Protein AF-A0A8T7EHK8-F1 (afdb_monomer)

Sequence (355 aa):
MSIVIERPYPVTATVIMRSSLFALANMGAKLQAYNEESGVIVATVTRRMGLQKEEMAVRVRPFADTCQLEVEAPDPGRAHEFLNLVSNYVRDGSKVHANATMQWIDMQRQAEGQARRSQLISKAKNLLPGGGNTGAAIIPAGEPESSALVTAEEANALARMPIPDNPGVLVKNPQDRMVEIKIDPEVFTDRTAYLQVCEGCQATILKGSMYCGNCGRPLTLEAVQPELRTGASQAAGSSLRYGLVAVALSLVPFLVLVLPVLLDESSLSFLDKLGEWVTPLKIGISAIVGIAPAIFLGIQAISRARQAAWYMNLRAAVDAGGRTRAGLGSALGWLAIYANIAWILLIVLTAVTGG

Secondary structure (DSSP, 8-state):
--EEEEEEESS-HHHHHHHHHHHHHHTTPEEEEEETTTTEEEEEEE-TTS--EEEEEEEEEEETTEEEEEEEESSHHHHHHHHHHHHHHHH-THHHHHHHHHHHHHHHHHHHHHHHHHHHHHHHHHH----SS------------------HHHHHHHHTPPPPSS--EEEE-TTS-EEEE---GGGG---TTTEEE-TTT--EEETT-SB-TTT--B-SGGGT-THHHHHHHHHHHHHHHHHHHHHHHTTHHIIIIIHHHHT---SS-HHHHHHHH--HHHHHHIIIIIIHHHHHHHHHHHHHHHHHHHHHHSTTS--HHHHHHHHHHHHHHHHHHHHHHHHHHHHHHHHHH--

pLDDT: mean 77.29, std 14.4, range [26.14, 94.69]

Structure (mmCIF, N/CA/C/O backbone):
data_AF-A0A8T7EHK8-F1
#
_entry.id   AF-A0A8T7EHK8-F1
#
loop_
_atom_site.group_PDB
_atom_site.id
_atom_site.type_symbol
_atom_site.label_atom_id
_atom_site.label_alt_id
_atom_site.label_comp_id
_atom_site.label_asym_id
_atom_site.label_entity_id
_atom_site.label_seq_id
_atom_site.pdbx_PDB_ins_code
_atom_site.Cartn_x
_atom_site.Cartn_y
_atom_site.Cartn_z
_atom_site.occupancy
_atom_site.B_iso_or_equiv
_atom_site.auth_seq_id
_atom_site.auth_comp_id
_atom_site.auth_asym_id
_atom_site.auth_atom_id
_atom_site.pdbx_PDB_model_num
ATOM 1 N N . MET A 1 1 ? -31.126 11.724 18.529 1.00 59.66 1 MET A N 1
ATOM 2 C CA . MET A 1 1 ? -31.468 11.149 17.214 1.00 59.66 1 MET A CA 1
ATOM 3 C C . MET A 1 1 ? -30.333 10.195 16.894 1.00 59.66 1 MET A C 1
ATOM 5 O O . MET A 1 1 ? -29.214 10.680 16.795 1.00 59.66 1 MET A O 1
ATOM 9 N N . SER A 1 2 ? -30.565 8.879 16.916 1.00 75.81 2 SER A N 1
ATOM 10 C CA . SER A 1 2 ? -29.520 7.906 16.574 1.00 75.81 2 SER A CA 1
ATOM 11 C C . SER A 1 2 ? -29.255 7.953 15.071 1.00 75.81 2 SER A C 1
ATOM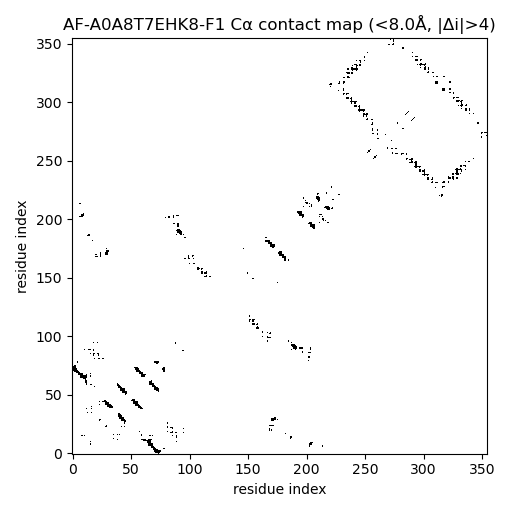 13 O O . SER A 1 2 ? -30.131 8.309 14.280 1.00 75.81 2 SER A O 1
ATOM 15 N N . ILE A 1 3 ? -28.022 7.653 14.686 1.00 84.94 3 ILE A N 1
ATOM 16 C CA . ILE A 1 3 ? -27.619 7.506 13.292 1.00 84.94 3 ILE A CA 1
ATOM 17 C C . ILE A 1 3 ? -27.378 6.032 13.001 1.00 84.94 3 ILE A C 1
ATOM 19 O O . ILE A 1 3 ? -26.869 5.310 13.855 1.00 84.94 3 ILE A O 1
ATOM 23 N N . VAL A 1 4 ? -27.704 5.602 11.786 1.00 88.44 4 VAL A N 1
ATOM 24 C CA . VAL A 1 4 ? -27.420 4.248 11.308 1.00 88.44 4 VAL A CA 1
ATOM 25 C C . VAL A 1 4 ? -26.416 4.354 10.168 1.00 88.44 4 VAL A C 1
ATOM 27 O O . VAL A 1 4 ? -26.640 5.087 9.205 1.00 88.44 4 VAL A O 1
ATOM 30 N N . ILE A 1 5 ? -25.286 3.661 10.296 1.00 85.94 5 ILE A N 1
ATOM 31 C CA . ILE A 1 5 ? -24.243 3.591 9.270 1.00 85.94 5 ILE A CA 1
ATOM 32 C C . ILE A 1 5 ? -24.038 2.134 8.881 1.00 85.94 5 ILE A C 1
ATOM 34 O O . ILE A 1 5 ? -23.729 1.300 9.726 1.00 85.94 5 ILE A O 1
ATOM 38 N N . GLU A 1 6 ? -24.133 1.852 7.588 1.00 87.44 6 GLU A N 1
ATOM 39 C CA . GLU A 1 6 ? -23.864 0.533 7.026 1.00 87.44 6 GLU A CA 1
ATOM 40 C C . GLU A 1 6 ? -22.509 0.522 6.307 1.00 87.44 6 GLU A C 1
ATOM 42 O O . GLU A 1 6 ? -22.171 1.461 5.579 1.00 87.44 6 GLU A O 1
ATOM 47 N N . ARG A 1 7 ? -21.709 -0.529 6.521 1.00 82.38 7 ARG A N 1
ATOM 48 C CA . ARG A 1 7 ? -20.358 -0.671 5.962 1.00 82.38 7 ARG A CA 1
ATOM 49 C C . ARG A 1 7 ? -20.056 -2.101 5.519 1.00 82.38 7 ARG A C 1
ATOM 51 O O . ARG A 1 7 ? -20.082 -3.003 6.355 1.00 82.38 7 ARG A O 1
ATOM 58 N N . PRO A 1 8 ? -19.692 -2.327 4.247 1.00 84.31 8 PRO A N 1
ATOM 59 C CA . PRO A 1 8 ? -19.204 -3.625 3.805 1.00 84.31 8 PRO A CA 1
ATOM 60 C C . PRO A 1 8 ? -17.743 -3.841 4.222 1.00 84.31 8 PRO A C 1
ATOM 62 O O . PRO A 1 8 ? -16.928 -2.916 4.194 1.00 84.31 8 PRO A O 1
ATOM 65 N N . TYR A 1 9 ? -17.405 -5.086 4.544 1.00 85.00 9 TYR A N 1
ATOM 66 C CA . TYR A 1 9 ? -16.057 -5.535 4.863 1.00 85.00 9 TYR A CA 1
ATOM 67 C C . TYR A 1 9 ? -15.707 -6.806 4.073 1.00 85.00 9 TYR A C 1
ATOM 69 O O . TYR A 1 9 ? -16.508 -7.742 4.029 1.00 85.00 9 TYR A O 1
ATOM 77 N N . PRO A 1 10 ? -14.503 -6.881 3.475 1.00 84.50 10 PRO A N 1
ATOM 78 C CA . PRO A 1 10 ? -14.050 -8.043 2.711 1.00 84.50 10 PRO A CA 1
ATOM 79 C C . PRO A 1 10 ? -13.445 -9.125 3.626 1.00 84.50 10 PRO A C 1
ATOM 81 O O . PRO A 1 10 ? -12.327 -9.582 3.400 1.00 84.50 10 PRO A O 1
ATOM 84 N N . VAL A 1 11 ? -14.134 -9.460 4.718 1.00 86.19 11 VAL A N 1
ATOM 85 C CA . VAL A 1 11 ? -13.742 -10.502 5.678 1.00 86.19 11 VAL A CA 1
ATOM 86 C C . VAL A 1 11 ? -14.987 -11.203 6.224 1.00 86.19 11 VAL A C 1
ATOM 88 O O . VAL A 1 11 ? -16.093 -10.682 6.122 1.00 86.19 11 VAL A O 1
ATOM 91 N N . THR A 1 12 ? -14.802 -12.366 6.846 1.00 87.88 12 THR A N 1
ATOM 92 C CA . THR A 1 12 ? -15.879 -13.133 7.490 1.00 87.88 12 THR A CA 1
ATOM 93 C C . THR A 1 12 ? -16.494 -12.392 8.683 1.00 87.88 12 THR A C 1
ATOM 95 O O . THR A 1 12 ? -15.786 -11.683 9.406 1.00 87.88 12 THR A O 1
ATOM 98 N N . ALA A 1 13 ? -17.772 -12.654 8.975 1.00 87.12 13 ALA A N 1
ATOM 99 C CA . ALA A 1 13 ? -18.498 -12.037 10.090 1.00 87.12 13 ALA A CA 1
ATOM 100 C C . ALA A 1 13 ? -17.823 -12.224 11.462 1.00 87.12 13 ALA A C 1
ATOM 102 O O . ALA A 1 13 ? -17.801 -11.285 12.255 1.00 87.12 13 ALA A O 1
ATOM 103 N N . THR A 1 14 ? -17.202 -13.379 11.724 1.00 86.50 14 THR A N 1
ATOM 104 C CA . THR A 1 14 ? -16.478 -13.658 12.978 1.00 86.50 14 THR A CA 1
ATOM 105 C C . THR A 1 14 ? -15.356 -12.651 13.239 1.00 86.50 14 THR A C 1
ATOM 107 O O . THR A 1 14 ? -15.202 -12.167 14.361 1.00 86.50 14 THR A O 1
ATOM 110 N N . VAL A 1 15 ? -14.603 -12.280 12.196 1.00 87.62 15 VAL A N 1
ATOM 111 C CA . VAL A 1 15 ? -13.530 -11.276 12.291 1.00 87.62 15 VAL A CA 1
ATOM 112 C C . VAL A 1 15 ? -14.121 -9.923 12.683 1.00 87.62 15 VAL A C 1
ATOM 114 O O . VAL A 1 15 ? -13.637 -9.300 13.623 1.00 87.62 15 VAL A O 1
ATOM 117 N N . ILE A 1 16 ? -15.203 -9.490 12.026 1.00 90.50 16 ILE A N 1
ATOM 118 C CA . ILE A 1 16 ? -15.845 -8.200 12.322 1.00 90.50 16 ILE A CA 1
ATOM 119 C C . ILE A 1 16 ? -16.476 -8.165 13.707 1.00 90.50 16 ILE A C 1
ATOM 121 O O . ILE A 1 16 ? -16.294 -7.177 14.419 1.00 90.50 16 ILE A O 1
ATOM 125 N N . MET A 1 17 ? -17.180 -9.220 14.116 1.00 88.88 17 MET A N 1
ATOM 126 C CA . MET A 1 17 ? -17.790 -9.309 15.445 1.00 88.88 17 MET A CA 1
ATOM 127 C C . MET A 1 17 ? -16.736 -9.143 16.538 1.00 88.88 17 MET A C 1
ATOM 129 O O . MET A 1 17 ? -16.872 -8.313 17.437 1.00 88.88 17 MET A O 1
ATOM 133 N N . ARG A 1 18 ? -15.622 -9.866 16.418 1.00 87.06 18 ARG A N 1
ATOM 134 C CA . ARG A 1 18 ? -14.541 -9.813 17.401 1.00 87.06 18 ARG A CA 1
ATOM 135 C C . ARG A 1 18 ? -13.762 -8.495 17.333 1.00 87.06 18 ARG A C 1
ATOM 137 O O . ARG A 1 18 ? -13.494 -7.909 18.377 1.00 87.06 18 ARG A O 1
ATOM 144 N N . SER A 1 19 ? -13.477 -7.951 16.145 1.00 89.56 19 SER A N 1
ATOM 145 C CA . SER A 1 19 ? -12.904 -6.598 16.005 1.00 89.56 19 SER A CA 1
ATOM 146 C C . SER A 1 19 ? -13.793 -5.520 16.631 1.00 89.56 19 SER A C 1
ATOM 148 O O . SER A 1 19 ? -13.282 -4.567 17.218 1.00 89.56 19 SER A O 1
ATOM 150 N N . SER A 1 20 ? -15.115 -5.682 16.543 1.00 90.88 20 SER A N 1
ATOM 151 C CA . SER A 1 20 ? -16.092 -4.777 17.155 1.00 90.88 20 SER A CA 1
ATOM 152 C C . SER A 1 20 ? -16.022 -4.814 18.681 1.00 90.88 20 SER A C 1
ATOM 154 O O . SER A 1 20 ? -16.076 -3.759 19.308 1.00 90.88 20 SER A O 1
ATOM 156 N N . LEU A 1 21 ? -15.814 -5.987 19.290 1.00 88.56 21 LEU A N 1
ATOM 157 C CA . LEU A 1 21 ? -15.589 -6.100 20.737 1.00 88.56 21 LEU A CA 1
ATOM 158 C C . LEU A 1 21 ? -14.329 -5.355 21.191 1.00 88.56 21 LEU A C 1
ATOM 160 O O . LEU A 1 21 ? -14.384 -4.613 22.170 1.00 88.56 21 LEU A O 1
ATOM 164 N N . PHE A 1 22 ? -13.212 -5.495 20.469 1.00 88.12 22 PHE A N 1
ATOM 165 C CA . PHE A 1 22 ? -11.987 -4.746 20.779 1.00 88.12 22 PHE A CA 1
ATOM 166 C C . PHE A 1 22 ? -12.187 -3.237 20.654 1.00 88.12 22 PHE A C 1
ATOM 168 O O . PHE A 1 22 ? -11.756 -2.482 21.525 1.00 88.12 22 PHE A O 1
ATOM 175 N N . ALA A 1 23 ? -12.856 -2.793 19.589 1.00 89.50 23 ALA A N 1
ATOM 176 C CA . ALA A 1 23 ? -13.167 -1.383 19.393 1.00 89.50 23 ALA A CA 1
ATOM 177 C C . ALA A 1 23 ? -14.033 -0.838 20.544 1.00 89.50 23 ALA A C 1
ATOM 179 O O . ALA A 1 23 ? -13.706 0.199 21.117 1.00 89.50 23 ALA A O 1
ATOM 180 N N . LEU A 1 24 ? -15.073 -1.574 20.947 1.00 88.94 24 LEU A N 1
ATOM 181 C CA . LEU A 1 24 ? -15.936 -1.233 22.082 1.00 88.94 24 LEU A CA 1
ATOM 182 C C . LEU A 1 24 ? -15.174 -1.172 23.410 1.00 88.94 24 LEU A C 1
ATOM 184 O O . LEU A 1 24 ? -15.351 -0.222 24.175 1.00 88.94 24 LEU A O 1
ATOM 188 N N . ALA A 1 25 ? -14.312 -2.154 23.676 1.00 85.38 25 ALA A N 1
ATOM 189 C CA . ALA A 1 25 ? -13.490 -2.194 24.882 1.00 85.38 25 ALA A CA 1
ATOM 190 C C . ALA A 1 25 ? -12.532 -0.993 24.948 1.00 85.38 25 ALA A C 1
ATOM 192 O O . ALA A 1 25 ? -12.439 -0.338 25.986 1.00 85.38 25 ALA A O 1
ATOM 193 N N . ASN A 1 26 ? -11.895 -0.635 23.828 1.00 86.19 26 ASN A N 1
ATOM 194 C CA . ASN A 1 26 ? -11.032 0.548 23.741 1.00 86.19 26 ASN A CA 1
ATOM 195 C C . ASN A 1 26 ? -11.784 1.866 23.932 1.00 86.19 26 ASN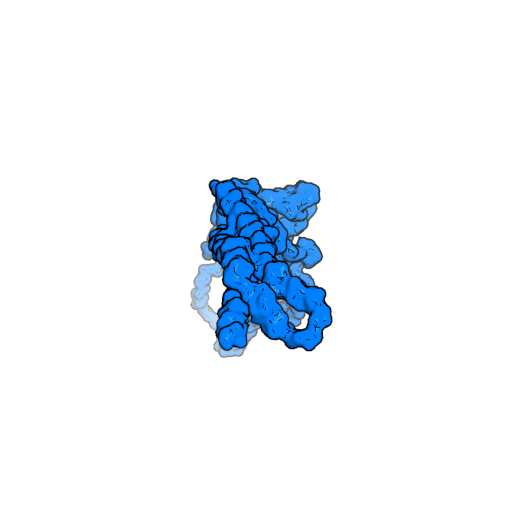 A C 1
ATOM 197 O O . ASN A 1 26 ? -11.238 2.806 24.503 1.00 86.19 26 ASN A O 1
ATOM 201 N N . MET A 1 27 ? -13.043 1.933 23.504 1.00 85.19 27 MET A N 1
ATOM 202 C CA . MET A 1 27 ? -13.915 3.080 23.772 1.00 85.19 27 MET A CA 1
ATOM 203 C C . MET A 1 27 ? -14.430 3.113 25.224 1.00 85.19 27 MET A C 1
ATOM 205 O O . MET A 1 27 ? -15.178 4.019 25.594 1.00 85.19 27 MET A O 1
ATOM 209 N N . GLY A 1 28 ? -14.058 2.133 26.057 1.00 80.94 28 GLY A N 1
ATOM 210 C CA . GLY A 1 28 ? -14.504 2.018 27.444 1.00 80.94 28 GLY A CA 1
ATOM 211 C C . GLY A 1 28 ? -15.990 1.683 27.575 1.00 80.94 28 GLY A C 1
ATOM 212 O O . GLY A 1 28 ? -16.617 2.066 28.566 1.00 80.94 28 GLY A O 1
ATOM 213 N N . ALA A 1 29 ? -16.572 1.020 26.573 1.00 84.50 29 ALA A N 1
ATOM 214 C CA . ALA A 1 29 ? -17.982 0.665 26.571 1.00 84.50 29 ALA A CA 1
ATOM 215 C C . ALA A 1 29 ? -18.288 -0.476 27.558 1.00 84.50 29 ALA A C 1
ATOM 217 O O . ALA A 1 29 ? -17.473 -1.376 27.774 1.00 84.50 29 ALA A O 1
ATOM 218 N N . LYS A 1 30 ? -19.493 -0.459 28.134 1.00 84.56 30 LYS A N 1
ATOM 219 C CA . LYS A 1 30 ? -20.039 -1.588 28.901 1.00 84.56 30 LYS A CA 1
ATOM 220 C C . LYS A 1 30 ? -20.931 -2.424 28.000 1.00 84.56 30 LYS A C 1
ATOM 222 O O . LYS A 1 30 ? -21.855 -1.882 27.392 1.00 84.56 30 LYS A O 1
ATOM 227 N N . LEU A 1 31 ? -20.670 -3.721 27.933 1.00 86.56 31 LEU A N 1
ATOM 228 C CA . LEU A 1 31 ? -21.426 -4.667 27.124 1.00 86.56 31 LEU A CA 1
ATOM 229 C C . LEU A 1 31 ? -22.756 -4.976 27.811 1.00 86.56 31 LEU A C 1
ATOM 231 O O . LEU A 1 31 ? -22.772 -5.372 28.975 1.00 86.56 31 LEU A O 1
ATOM 235 N N . GLN A 1 32 ? -23.862 -4.801 27.096 1.00 85.94 32 GLN A N 1
ATOM 236 C CA . GLN A 1 32 ? -25.189 -5.199 27.566 1.00 85.94 32 GLN A CA 1
ATOM 237 C C . GLN A 1 32 ? -25.591 -6.564 27.018 1.00 85.94 32 GLN A C 1
ATOM 239 O O . GLN A 1 32 ? -26.078 -7.407 27.768 1.00 85.94 32 GLN A O 1
ATOM 244 N N . ALA A 1 33 ? -25.352 -6.788 25.727 1.00 85.44 33 ALA A N 1
ATOM 245 C CA . ALA A 1 33 ? -25.640 -8.046 25.058 1.00 85.44 33 ALA A CA 1
ATOM 246 C C . ALA A 1 33 ? -24.570 -8.350 24.005 1.00 85.44 33 ALA A C 1
ATOM 248 O O . ALA A 1 33 ? -24.091 -7.453 23.311 1.00 85.44 33 ALA A O 1
ATOM 249 N N . TYR A 1 34 ? -24.218 -9.626 23.879 1.00 86.31 34 TYR A N 1
ATOM 250 C CA . TYR A 1 34 ? -23.349 -10.151 22.832 1.00 86.31 34 TYR A CA 1
ATOM 251 C C . TYR A 1 34 ? -23.836 -11.539 22.446 1.00 86.31 34 TYR A C 1
ATOM 253 O O . TYR A 1 34 ? -23.967 -12.409 23.307 1.00 86.31 34 TYR A O 1
ATOM 261 N N . ASN A 1 35 ? -24.110 -11.737 21.161 1.00 86.00 35 ASN A N 1
ATOM 262 C CA . ASN A 1 35 ? -24.460 -13.040 20.620 1.00 86.00 35 ASN A CA 1
ATOM 263 C C . ASN A 1 35 ? -23.818 -13.207 19.233 1.00 86.00 35 ASN A C 1
ATOM 265 O O . ASN A 1 35 ? -24.203 -12.540 18.270 1.00 86.00 35 ASN A O 1
ATOM 269 N N . GLU A 1 36 ? -22.840 -14.114 19.162 1.00 80.69 36 GLU A N 1
ATOM 270 C CA . GLU A 1 36 ? -22.037 -14.398 17.966 1.00 80.69 36 GLU A CA 1
ATOM 271 C C . GLU A 1 36 ? -22.859 -15.064 16.851 1.00 80.69 36 GLU A C 1
ATOM 273 O O . GLU A 1 36 ? -22.642 -14.752 15.685 1.00 80.69 36 GLU A O 1
ATOM 278 N N . GLU A 1 37 ? -23.852 -15.895 17.193 1.00 81.88 37 GLU A N 1
ATOM 279 C CA . GLU A 1 37 ? -24.737 -16.567 16.225 1.00 81.88 37 GLU A CA 1
ATOM 280 C C . GLU A 1 37 ? -25.700 -15.583 15.551 1.00 81.88 37 GLU A C 1
ATOM 282 O O . GLU A 1 37 ? -25.923 -15.639 14.345 1.00 81.88 37 GLU A O 1
ATOM 287 N N . SER A 1 38 ? -26.258 -14.653 16.332 1.00 83.44 38 SER A N 1
ATOM 288 C CA . SER A 1 38 ? -27.181 -13.628 15.824 1.00 83.44 38 SER A CA 1
ATOM 289 C C . SER A 1 38 ? -26.477 -12.446 15.148 1.00 83.44 38 SER A C 1
ATOM 291 O O . SER A 1 38 ? -27.128 -11.654 14.469 1.00 83.44 38 SER A O 1
ATOM 293 N N . GLY A 1 39 ? -25.166 -12.288 15.363 1.00 86.38 39 GLY A N 1
ATOM 294 C CA . GLY A 1 39 ? -24.399 -11.149 14.862 1.00 86.38 39 GLY A CA 1
ATOM 295 C C . GLY A 1 39 ? -24.712 -9.820 15.561 1.00 86.38 39 GLY A C 1
ATOM 296 O O . GLY A 1 39 ? -24.470 -8.768 14.974 1.00 86.38 39 GLY A O 1
ATOM 297 N N . VAL A 1 40 ? -25.274 -9.828 16.776 1.00 90.50 40 VAL A N 1
ATOM 298 C CA . VAL A 1 40 ? -25.716 -8.609 17.481 1.00 90.50 40 VAL A CA 1
ATOM 299 C C . VAL A 1 40 ? -24.849 -8.324 18.705 1.00 90.50 40 VAL A C 1
ATOM 301 O O . VAL A 1 40 ? -24.605 -9.198 19.542 1.00 90.50 40 VAL A O 1
ATOM 304 N N . ILE A 1 41 ? -24.426 -7.064 18.832 1.00 89.69 41 ILE A N 1
ATOM 305 C CA . ILE A 1 41 ? -23.721 -6.522 19.994 1.00 89.69 41 ILE A CA 1
ATOM 306 C C . ILE A 1 41 ? -24.423 -5.240 20.436 1.00 89.69 41 ILE A C 1
ATOM 308 O O . ILE A 1 41 ? -24.623 -4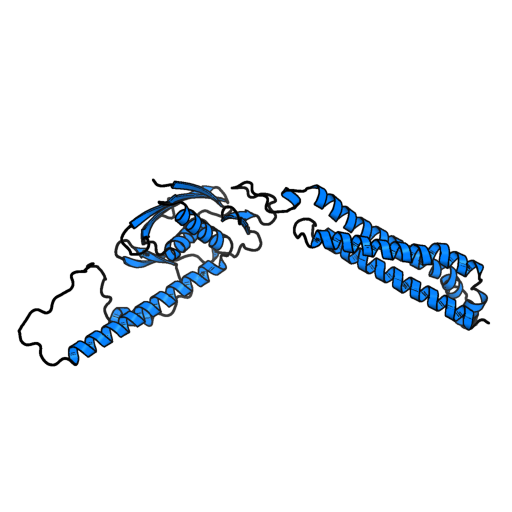.329 19.637 1.00 89.69 41 ILE A O 1
ATOM 312 N N . VAL A 1 42 ? -24.768 -5.147 21.716 1.00 88.56 42 VAL A N 1
ATOM 313 C CA . VAL A 1 42 ? -25.330 -3.935 22.320 1.00 88.56 42 VAL A CA 1
ATOM 314 C C . VAL A 1 42 ? -24.411 -3.493 23.442 1.00 88.56 42 VAL A C 1
ATOM 316 O O . VAL A 1 42 ? -24.084 -4.278 24.337 1.00 88.56 42 VAL A O 1
ATOM 319 N N . ALA A 1 43 ? -23.978 -2.237 23.398 1.00 87.12 43 ALA A N 1
ATOM 320 C CA . ALA A 1 43 ? -23.067 -1.680 24.381 1.00 87.12 43 ALA A CA 1
ATOM 321 C C . ALA A 1 43 ? -23.426 -0.236 24.730 1.00 87.12 43 ALA A C 1
ATOM 323 O O . ALA A 1 43 ? -23.926 0.525 23.910 1.00 87.12 43 ALA A O 1
ATOM 324 N N . THR A 1 44 ? -23.123 0.167 25.960 1.00 84.25 44 THR A N 1
ATOM 325 C CA . THR A 1 44 ? -23.261 1.560 26.403 1.00 84.25 44 THR A CA 1
ATOM 326 C C . THR A 1 44 ? -21.909 2.231 26.477 1.00 84.25 44 THR A C 1
ATOM 328 O O . THR A 1 44 ? -21.008 1.747 27.162 1.00 84.25 44 THR A O 1
ATOM 331 N N . VAL A 1 45 ? -21.772 3.369 25.804 1.00 80.31 45 VAL A N 1
ATOM 332 C CA . VAL A 1 45 ? -20.537 4.147 25.785 1.00 80.31 45 VAL A CA 1
ATOM 333 C C . VAL A 1 45 ? -20.756 5.426 26.585 1.00 80.31 45 VAL A C 1
ATOM 335 O O . VAL A 1 45 ? -21.514 6.320 26.204 1.00 80.31 45 VAL A O 1
ATOM 338 N N . THR A 1 46 ? -20.094 5.539 27.731 1.00 72.62 46 THR A N 1
ATOM 339 C CA . THR A 1 46 ? -20.179 6.734 28.581 1.00 72.62 46 THR A CA 1
ATOM 340 C C . THR A 1 46 ? -19.530 7.945 27.911 1.00 72.62 46 THR A C 1
ATOM 342 O O . THR A 1 46 ? -18.471 7.829 27.291 1.00 72.62 46 THR A O 1
ATOM 345 N N . ARG A 1 47 ? -20.165 9.118 28.016 1.00 64.50 47 ARG A N 1
ATOM 346 C CA . ARG A 1 47 ? -19.597 10.403 27.575 1.00 64.50 47 ARG A CA 1
ATOM 347 C C . ARG A 1 47 ? -18.758 11.036 28.695 1.00 64.50 47 ARG A C 1
ATOM 349 O O . ARG A 1 47 ? -18.967 10.752 29.875 1.00 64.50 47 ARG A O 1
ATOM 356 N N . ARG A 1 48 ? -17.788 11.879 28.316 1.00 48.53 48 ARG A N 1
ATOM 357 C CA . ARG A 1 48 ? -16.854 12.608 29.201 1.00 48.53 48 ARG A CA 1
ATOM 358 C C . ARG A 1 48 ? -17.582 13.159 30.445 1.00 48.53 48 ARG A C 1
ATOM 360 O O . ARG A 1 48 ? -18.580 13.853 30.304 1.00 48.53 48 ARG A O 1
ATOM 367 N N . MET A 1 49 ? -17.060 12.832 31.632 1.00 47.78 49 MET A N 1
ATOM 368 C CA . MET A 1 49 ? -17.636 13.085 32.970 1.00 47.78 49 MET A CA 1
ATOM 369 C C . MET A 1 49 ? -18.846 12.229 33.399 1.00 47.78 49 MET A C 1
ATOM 371 O O . MET A 1 49 ? -19.549 12.600 34.327 1.00 47.78 49 MET A O 1
ATOM 375 N N . GLY A 1 50 ? -19.084 11.060 32.792 1.00 56.75 50 GLY A N 1
ATOM 376 C CA . GLY A 1 50 ? -19.913 9.991 33.387 1.00 56.75 50 GLY A CA 1
ATOM 377 C C . GLY A 1 50 ? -21.422 10.259 33.483 1.00 56.75 50 GLY A C 1
ATOM 378 O O . GLY A 1 50 ? -22.160 9.391 33.938 1.00 56.75 50 GLY A O 1
ATOM 379 N N . LEU A 1 51 ? -21.886 11.426 33.033 1.00 55.59 51 LEU A N 1
ATOM 380 C CA . LEU A 1 51 ? -23.258 11.903 33.230 1.00 55.59 51 LEU A CA 1
ATOM 381 C C . LEU A 1 51 ? -24.248 11.436 32.151 1.00 55.59 51 LEU A C 1
ATOM 383 O O . LEU A 1 51 ? -25.449 11.431 32.396 1.00 55.59 51 LEU A O 1
ATOM 387 N N . GLN A 1 52 ? -23.775 11.025 30.969 1.00 63.03 52 GLN A N 1
ATOM 388 C CA . GLN A 1 52 ? -24.637 10.537 29.885 1.00 63.03 52 GLN A CA 1
ATOM 389 C C . GLN A 1 52 ? -24.152 9.176 29.382 1.00 63.03 52 GLN A C 1
ATOM 391 O O . GLN A 1 52 ? -23.014 9.029 28.920 1.00 63.03 52 GLN A O 1
ATOM 396 N N . LYS A 1 53 ? -25.028 8.174 29.519 1.00 72.50 53 LYS A N 1
ATOM 397 C CA . LYS A 1 53 ? -24.872 6.834 28.949 1.00 72.50 53 LYS A CA 1
ATOM 398 C C . LYS A 1 53 ? -25.608 6.820 27.622 1.00 72.50 53 LYS A C 1
ATOM 400 O O . LYS A 1 53 ? -26.819 7.008 27.596 1.00 72.50 53 LYS A O 1
ATOM 405 N N . GLU A 1 54 ? -24.871 6.621 26.545 1.00 81.38 54 GLU A N 1
ATOM 406 C CA . GLU A 1 54 ? -25.452 6.500 25.217 1.00 81.38 54 GLU A CA 1
ATOM 407 C C . GLU A 1 54 ? -25.304 5.054 24.751 1.00 81.38 54 GLU A C 1
ATOM 409 O O . GLU A 1 54 ? -24.250 4.437 24.931 1.00 81.38 54 GLU A O 1
ATOM 414 N N . GLU A 1 55 ? -26.377 4.503 24.200 1.00 85.44 55 GLU A N 1
ATOM 415 C CA . GLU A 1 55 ? -26.407 3.141 23.681 1.00 85.44 55 GLU A CA 1
ATOM 416 C C . GLU A 1 55 ? -25.882 3.119 22.244 1.00 85.44 55 GLU A C 1
ATOM 418 O O . GLU A 1 55 ? -26.188 4.001 21.442 1.00 85.44 55 GLU A O 1
ATOM 423 N N . MET A 1 56 ? -25.058 2.122 21.940 1.00 87.88 56 MET A N 1
ATOM 424 C CA . MET A 1 56 ? -24.557 1.826 20.609 1.00 87.88 56 MET A CA 1
ATOM 425 C C . MET A 1 56 ? -24.864 0.363 20.304 1.00 87.88 56 MET A C 1
ATOM 427 O O . MET A 1 56 ? -24.449 -0.536 21.044 1.00 87.88 56 MET A O 1
ATOM 431 N N . ALA A 1 57 ? -25.586 0.132 19.214 1.00 90.50 57 ALA A N 1
ATOM 432 C CA . ALA A 1 57 ? -25.921 -1.198 18.738 1.00 90.50 57 ALA A CA 1
ATOM 433 C C . ALA A 1 57 ? -25.150 -1.489 17.451 1.00 90.50 57 ALA A C 1
ATOM 435 O O . ALA A 1 57 ? -25.074 -0.670 16.539 1.00 90.50 57 ALA A O 1
ATOM 436 N N . VAL A 1 58 ? -24.564 -2.674 17.387 1.00 92.38 58 VAL A N 1
ATOM 437 C CA . VAL A 1 58 ? -23.771 -3.147 16.261 1.00 92.38 58 VAL A CA 1
ATOM 438 C C . VAL A 1 58 ? -24.392 -4.444 15.775 1.00 92.38 58 VAL A C 1
ATOM 440 O O . VAL A 1 58 ? -24.622 -5.362 16.562 1.00 92.38 58 VAL A O 1
ATOM 443 N N . ARG A 1 59 ? -24.679 -4.521 14.478 1.00 93.44 59 ARG A N 1
ATOM 444 C CA . ARG A 1 59 ? -25.220 -5.715 13.827 1.00 93.44 59 ARG A CA 1
ATOM 445 C C . ARG A 1 59 ? -24.303 -6.117 12.687 1.00 93.44 59 ARG A C 1
ATOM 447 O O . ARG A 1 59 ? -23.904 -5.281 11.884 1.00 93.44 59 ARG A O 1
ATOM 454 N N . VAL A 1 60 ? -23.971 -7.394 12.605 1.00 92.88 60 VAL A N 1
ATOM 455 C CA . VAL A 1 60 ? -23.124 -7.951 11.553 1.00 92.88 60 VAL A CA 1
ATOM 456 C C . VAL A 1 60 ? -23.955 -8.922 10.737 1.00 92.88 60 VAL A C 1
ATOM 458 O O . VAL A 1 60 ? -24.418 -9.939 11.243 1.00 92.88 60 VAL A O 1
ATOM 461 N N . ARG A 1 61 ? -24.131 -8.607 9.456 1.00 90.56 61 ARG A N 1
ATOM 462 C CA . ARG A 1 61 ? -24.802 -9.469 8.486 1.00 90.56 61 ARG A CA 1
ATOM 463 C C . ARG A 1 61 ? -23.751 -10.247 7.688 1.00 90.56 61 ARG A C 1
ATOM 465 O O . ARG A 1 61 ? -22.943 -9.616 6.998 1.00 90.56 61 ARG A O 1
ATOM 472 N N . PRO A 1 62 ? -23.714 -11.586 7.787 1.00 89.12 62 PRO A N 1
ATOM 473 C CA . PRO A 1 62 ? -22.778 -12.401 7.025 1.00 89.12 62 PRO A CA 1
ATOM 474 C C . PRO A 1 62 ? -23.204 -12.527 5.557 1.00 89.12 62 PRO A C 1
ATOM 476 O O . PRO A 1 62 ? -24.381 -12.686 5.245 1.00 89.12 62 PRO A O 1
ATOM 479 N N . PHE A 1 63 ? -22.218 -12.526 4.669 1.00 83.31 63 PHE A N 1
ATOM 480 C CA . PHE A 1 63 ? -22.298 -12.953 3.273 1.00 83.31 63 PHE A CA 1
ATOM 481 C C . PHE A 1 63 ? -21.138 -13.938 3.031 1.00 83.31 63 PHE A C 1
ATOM 483 O O . PHE A 1 63 ? -20.190 -13.940 3.803 1.00 83.31 63 PHE A O 1
ATOM 490 N N . ALA A 1 64 ? -21.202 -14.797 2.008 1.00 78.50 64 ALA A N 1
ATOM 491 C CA . ALA A 1 64 ? -20.274 -15.930 1.803 1.00 78.50 64 ALA A CA 1
ATOM 492 C C . ALA A 1 64 ? -18.841 -15.744 2.373 1.00 78.50 64 ALA A C 1
ATOM 494 O O . ALA A 1 64 ? -18.514 -16.357 3.386 1.00 78.50 64 ALA A O 1
ATOM 495 N N . ASP A 1 65 ? -18.052 -14.831 1.791 1.00 73.06 65 ASP A N 1
ATOM 496 C CA . ASP A 1 65 ? -16.687 -14.486 2.239 1.00 73.06 65 ASP A CA 1
ATOM 497 C C . ASP A 1 65 ? -16.553 -13.024 2.711 1.00 73.06 65 ASP A C 1
ATOM 499 O O . ASP A 1 65 ? -15.453 -12.491 2.888 1.00 73.06 65 ASP A O 1
ATOM 503 N N . THR A 1 66 ? -17.678 -12.332 2.874 1.00 83.44 66 THR A N 1
ATOM 504 C CA . THR A 1 66 ? -17.735 -10.903 3.200 1.00 83.44 66 THR A CA 1
ATOM 505 C C . THR A 1 66 ? -18.794 -10.647 4.261 1.00 83.44 66 THR A C 1
ATOM 507 O O . THR A 1 66 ? -19.582 -11.512 4.618 1.00 83.44 66 THR A O 1
ATOM 510 N N . CYS A 1 67 ? -18.858 -9.449 4.814 1.00 88.06 67 CYS A N 1
ATOM 511 C CA . CYS A 1 67 ? -19.953 -9.118 5.716 1.00 88.06 67 CYS A CA 1
ATOM 512 C C . CYS A 1 67 ? -20.280 -7.639 5.661 1.00 88.06 67 CYS A C 1
ATOM 514 O O . CYS A 1 67 ? -19.483 -6.819 5.205 1.00 88.06 67 CYS A O 1
ATOM 516 N N . GLN A 1 68 ? -21.456 -7.299 6.163 1.00 88.62 68 GLN A N 1
ATOM 517 C CA . GLN A 1 68 ? -21.907 -5.929 6.315 1.00 88.62 68 GLN A CA 1
ATOM 518 C C . GLN A 1 68 ? -22.082 -5.623 7.797 1.00 88.62 68 GLN A C 1
ATOM 520 O O . GLN A 1 68 ? -22.738 -6.361 8.526 1.00 88.62 68 GLN A O 1
ATOM 525 N N . LEU A 1 69 ? -21.461 -4.538 8.233 1.00 91.75 69 LEU A N 1
ATOM 526 C CA . LEU A 1 69 ? -21.548 -3.999 9.576 1.00 91.75 69 LEU A CA 1
ATOM 527 C C . LEU A 1 69 ? -22.559 -2.856 9.577 1.00 91.75 69 LEU A C 1
ATOM 529 O O . LEU A 1 69 ? -22.385 -1.881 8.850 1.00 91.75 69 LEU A O 1
ATOM 533 N N . GLU A 1 70 ? -23.583 -2.958 10.406 1.00 92.12 70 GLU A N 1
ATOM 534 C CA . GLU A 1 70 ? -24.552 -1.899 10.663 1.00 92.12 70 GLU A CA 1
ATOM 535 C C . GLU A 1 70 ? -24.310 -1.368 12.070 1.00 92.12 70 GLU A C 1
ATOM 537 O O . GLU A 1 70 ? -24.327 -2.119 13.045 1.00 92.12 70 GLU A O 1
ATOM 542 N N . VAL A 1 71 ? -24.048 -0.072 12.172 1.00 92.19 71 VAL A N 1
ATOM 543 C CA . VAL A 1 71 ? -23.762 0.602 13.434 1.00 92.19 71 VAL A CA 1
ATOM 544 C C . VAL A 1 71 ? -24.857 1.616 13.678 1.00 92.19 71 VAL A C 1
ATOM 546 O O . VAL A 1 71 ? -24.965 2.602 12.950 1.00 92.19 71 VAL A O 1
ATOM 549 N N . GLU A 1 72 ? -25.645 1.380 14.716 1.00 92.19 72 GLU A N 1
ATOM 550 C CA . GLU A 1 72 ? -26.545 2.368 15.277 1.00 92.19 72 GLU A CA 1
ATOM 551 C C . GLU A 1 72 ? -25.841 3.062 16.443 1.00 92.19 72 GLU A C 1
ATOM 553 O O . GLU A 1 72 ? -25.536 2.449 17.467 1.00 92.19 72 GLU A O 1
ATOM 558 N N . ALA A 1 73 ? -25.542 4.344 16.266 1.00 87.81 73 ALA A N 1
ATOM 559 C CA . ALA A 1 73 ? -24.756 5.129 17.206 1.00 87.81 73 ALA A CA 1
ATOM 560 C C . ALA A 1 73 ? -25.486 6.419 17.605 1.00 87.81 73 ALA A C 1
ATOM 562 O O . ALA A 1 73 ? -26.271 6.965 16.826 1.00 87.81 73 ALA A O 1
ATOM 563 N N . PRO A 1 74 ? -25.201 6.954 18.802 1.00 83.38 74 PRO A N 1
ATOM 564 C CA . PRO A 1 74 ? -25.832 8.178 19.295 1.00 83.38 74 PRO A CA 1
ATOM 565 C C . PRO A 1 74 ? -25.341 9.437 18.569 1.00 83.38 74 PRO A C 1
ATOM 567 O O . PRO A 1 74 ? -26.062 10.430 18.509 1.00 83.38 74 PRO A O 1
ATOM 570 N N . ASP A 1 75 ? -24.114 9.398 18.040 1.00 85.19 75 ASP A N 1
ATOM 571 C CA . ASP A 1 75 ? -23.414 10.537 17.453 1.00 85.19 75 ASP A CA 1
ATOM 572 C C . ASP A 1 75 ? -22.505 10.088 16.289 1.00 85.19 75 ASP A C 1
ATOM 574 O O . ASP A 1 75 ? -21.846 9.042 16.391 1.00 85.19 75 ASP A O 1
ATOM 578 N N . PRO A 1 76 ? -22.412 10.871 15.195 1.00 82.62 76 PRO A N 1
ATOM 579 C CA . PRO A 1 76 ? -21.508 10.598 14.080 1.00 82.62 76 PRO A CA 1
ATOM 580 C C . PRO A 1 76 ? -20.042 10.489 14.474 1.00 82.62 76 PRO A C 1
ATOM 582 O O . PRO A 1 76 ? -19.364 9.615 13.941 1.00 82.62 76 PRO A O 1
ATOM 585 N N . GLY A 1 77 ? -19.533 11.308 15.392 1.00 84.88 77 GLY A N 1
ATOM 586 C CA . GLY A 1 77 ? -18.131 11.249 15.803 1.00 84.88 77 GLY A CA 1
ATOM 587 C C . GLY A 1 77 ? -17.771 9.893 16.409 1.00 84.88 77 GLY A C 1
ATOM 588 O O . GLY A 1 77 ? -16.796 9.268 15.994 1.00 84.88 77 GLY A O 1
ATOM 589 N N . ARG A 1 78 ? -18.616 9.391 17.317 1.00 85.44 78 ARG A N 1
ATOM 590 C CA . ARG A 1 78 ? -18.438 8.075 17.961 1.00 85.44 78 ARG A CA 1
ATOM 591 C C . ARG A 1 78 ? -18.509 6.930 16.962 1.00 85.44 78 ARG A C 1
ATOM 593 O O . ARG A 1 78 ? -17.708 6.004 17.034 1.00 85.44 78 ARG A O 1
ATOM 600 N N . ALA A 1 79 ? -19.446 7.002 16.020 1.00 87.50 79 ALA A N 1
ATOM 601 C CA . ALA A 1 79 ? -19.563 5.988 14.983 1.00 87.50 79 ALA A CA 1
ATOM 602 C C . ALA A 1 79 ? -18.309 5.944 14.098 1.00 87.50 79 ALA A C 1
ATOM 604 O O . ALA A 1 79 ? -17.815 4.867 13.779 1.00 87.50 79 ALA A O 1
ATOM 605 N N . HIS A 1 80 ? -17.748 7.105 13.741 1.00 87.69 80 HIS A N 1
ATOM 606 C CA . HIS A 1 80 ? -16.505 7.175 12.968 1.00 87.69 80 HIS A CA 1
ATOM 607 C C . HIS A 1 80 ? -15.296 6.660 13.757 1.00 87.69 80 HIS A C 1
ATOM 609 O O . HIS A 1 80 ? -14.467 5.949 13.190 1.00 87.69 80 HIS A O 1
ATOM 615 N N . GLU A 1 81 ? -15.197 6.988 15.047 1.00 89.31 81 GLU A N 1
ATOM 616 C CA . GLU A 1 81 ? -14.157 6.464 15.938 1.00 89.31 81 GLU A CA 1
ATOM 617 C C . GLU A 1 81 ? -14.222 4.932 16.022 1.00 89.31 81 GLU A C 1
ATOM 619 O O . GLU A 1 81 ? -13.220 4.256 15.776 1.00 89.31 81 GLU A O 1
ATOM 624 N N . PHE A 1 82 ? -15.418 4.388 16.265 1.00 91.75 82 PHE A N 1
ATOM 625 C CA . PHE A 1 82 ? -15.673 2.951 16.291 1.00 91.75 82 PHE A CA 1
ATOM 626 C C . PHE A 1 82 ? -15.282 2.277 14.969 1.00 91.75 82 PHE A C 1
ATOM 628 O O . PHE A 1 82 ? -14.493 1.332 14.963 1.00 91.75 82 PHE A O 1
ATOM 635 N N . LEU A 1 83 ? -15.767 2.793 13.835 1.00 91.38 83 LEU A N 1
ATOM 636 C CA . LEU A 1 83 ? -15.475 2.235 12.512 1.00 91.38 83 LEU A CA 1
ATOM 637 C C . LEU A 1 83 ? -13.978 2.275 12.177 1.00 91.38 83 LEU A C 1
ATOM 639 O O . LEU A 1 83 ? -13.461 1.330 11.586 1.00 91.38 83 LEU A O 1
ATOM 643 N N . ASN A 1 84 ? -13.262 3.329 12.577 1.00 90.94 84 ASN A N 1
ATOM 644 C CA . ASN A 1 84 ? -11.814 3.420 12.391 1.00 90.94 84 ASN A CA 1
ATOM 645 C C . ASN A 1 84 ? -11.072 2.347 13.205 1.00 90.94 84 ASN A C 1
ATOM 647 O O . ASN A 1 84 ? -10.182 1.673 12.682 1.00 90.94 84 ASN A O 1
ATOM 651 N N . LEU A 1 85 ? -11.452 2.143 14.471 1.00 91.19 85 LEU A N 1
ATOM 652 C CA . LEU A 1 85 ? -10.881 1.079 15.301 1.00 91.19 85 LEU A CA 1
ATOM 653 C C . LEU A 1 85 ? -11.130 -0.300 14.680 1.00 91.19 85 LEU A C 1
ATOM 655 O O . LEU A 1 85 ? -10.178 -1.061 14.506 1.00 91.19 85 LEU A O 1
ATOM 659 N N . VAL A 1 86 ? -12.368 -0.588 14.262 1.00 92.31 86 VAL A N 1
ATOM 660 C CA . VAL A 1 86 ? -12.715 -1.847 13.583 1.00 92.31 86 VAL A CA 1
ATOM 661 C C . VAL A 1 86 ? -11.866 -2.039 12.327 1.00 92.31 86 VAL A C 1
ATOM 663 O O . VAL A 1 86 ? -11.193 -3.058 12.197 1.00 92.31 86 VAL A O 1
ATOM 666 N N . SER A 1 87 ? -11.808 -1.051 11.431 1.00 91.19 87 SER A N 1
ATOM 667 C CA . SER A 1 87 ? -11.018 -1.140 10.195 1.00 91.19 87 SER A CA 1
ATOM 668 C C . SER A 1 87 ? -9.524 -1.364 10.456 1.00 91.19 87 SER A C 1
ATOM 670 O O . SER A 1 87 ? -8.864 -2.092 9.711 1.00 91.19 87 SER A O 1
ATOM 672 N N . ASN A 1 88 ? -8.981 -0.795 11.536 1.00 89.94 88 ASN A N 1
ATOM 673 C CA . ASN A 1 88 ? -7.599 -1.037 11.938 1.00 89.94 88 ASN A CA 1
ATOM 674 C C . ASN A 1 88 ? -7.367 -2.470 12.417 1.00 89.94 88 ASN A C 1
ATOM 676 O O . ASN A 1 88 ? -6.382 -3.066 11.992 1.00 89.94 88 ASN A O 1
ATOM 680 N N . TYR A 1 89 ? -8.262 -3.027 13.235 1.00 89.50 89 TYR A N 1
ATOM 681 C CA . TYR A 1 89 ? -8.163 -4.414 13.703 1.00 89.50 89 TYR A CA 1
ATOM 682 C C . TYR A 1 89 ? -8.332 -5.440 12.587 1.00 89.50 89 TYR A C 1
ATOM 684 O O . TYR A 1 89 ? -7.628 -6.444 12.557 1.00 89.50 89 TYR A O 1
ATOM 692 N N . VAL A 1 90 ? -9.233 -5.170 11.644 1.00 89.69 90 VAL A N 1
ATOM 693 C CA . VAL A 1 90 ? -9.465 -6.035 10.480 1.00 89.69 90 VAL A CA 1
ATOM 694 C C . VAL A 1 90 ? -8.241 -6.087 9.573 1.00 89.69 90 VAL A C 1
ATOM 696 O O . VAL A 1 90 ? -7.896 -7.141 9.040 1.00 89.69 90 VAL A O 1
ATOM 699 N N . ARG A 1 91 ? -7.586 -4.938 9.376 1.00 88.44 91 ARG A N 1
ATOM 700 C CA . ARG A 1 91 ? -6.378 -4.842 8.556 1.00 88.44 91 ARG A CA 1
ATOM 701 C C . ARG A 1 91 ? -5.174 -5.467 9.258 1.00 88.44 91 ARG A C 1
ATOM 703 O O . ARG A 1 91 ? -4.433 -6.207 8.626 1.00 88.44 91 ARG A O 1
ATOM 710 N N . ASP A 1 92 ? -4.967 -5.123 10.522 1.00 86.38 92 ASP A N 1
ATOM 711 C CA . ASP A 1 92 ? -3.765 -5.427 11.293 1.00 86.38 92 ASP A CA 1
ATOM 712 C C . ASP A 1 92 ? -4.121 -6.339 12.471 1.00 86.38 92 ASP A C 1
ATOM 714 O O . ASP A 1 92 ? -4.306 -5.897 13.609 1.00 86.38 92 ASP A O 1
ATOM 718 N N . GLY A 1 93 ? -4.239 -7.633 12.171 1.00 79.88 93 GLY A N 1
ATOM 719 C CA . GLY A 1 93 ? -4.570 -8.662 13.155 1.00 79.88 93 GLY A CA 1
ATOM 720 C C . GLY A 1 93 ? -3.546 -8.771 14.291 1.00 79.88 93 GLY A C 1
ATOM 721 O O . GLY A 1 93 ? -3.905 -9.112 15.413 1.00 79.88 93 GLY A O 1
ATOM 722 N N . SER A 1 94 ? -2.289 -8.367 14.067 1.00 76.25 94 SER A N 1
ATOM 723 C CA . SER A 1 94 ? -1.247 -8.388 15.105 1.00 76.25 94 SER A CA 1
ATOM 724 C C . SER A 1 94 ? -1.559 -7.453 16.285 1.00 76.25 94 SER A C 1
ATOM 726 O O . SER A 1 94 ? -1.260 -7.761 17.443 1.00 76.25 94 SER A O 1
ATOM 728 N N . LYS A 1 95 ? -2.259 -6.339 16.023 1.00 79.75 95 LYS A N 1
ATOM 729 C CA . LYS A 1 95 ? -2.711 -5.401 17.063 1.00 79.75 95 LYS A CA 1
ATOM 730 C C . LYS A 1 95 ? -3.753 -5.986 17.996 1.00 79.75 95 LYS A C 1
ATOM 732 O O . LYS A 1 95 ? -3.946 -5.447 19.084 1.00 79.75 95 LYS A O 1
ATOM 737 N N . VAL A 1 96 ? -4.456 -7.027 17.572 1.00 79.88 96 VAL A N 1
ATOM 738 C CA . VAL A 1 96 ? -5.495 -7.681 18.366 1.00 79.88 96 VAL A CA 1
ATOM 739 C C . VAL A 1 96 ? -4.848 -8.356 19.571 1.00 79.88 96 VAL A C 1
ATOM 741 O O . VAL A 1 96 ? -5.182 -8.033 20.710 1.00 79.88 96 VAL A O 1
ATOM 744 N N . HIS A 1 97 ? -3.827 -9.178 19.322 1.00 73.44 97 HIS A N 1
ATOM 745 C CA . HIS A 1 97 ? -3.062 -9.838 20.375 1.00 73.44 97 HIS A CA 1
ATOM 746 C C . HIS A 1 97 ? -2.353 -8.824 21.280 1.00 73.44 97 HIS A C 1
ATOM 748 O O . HIS A 1 97 ? -2.471 -8.893 22.499 1.00 73.44 97 HIS A O 1
ATOM 754 N N . ALA A 1 98 ? -1.660 -7.837 20.698 1.00 76.62 98 ALA A N 1
ATOM 755 C CA . ALA A 1 98 ? -0.951 -6.824 21.479 1.00 76.62 98 ALA A CA 1
ATOM 756 C C . ALA A 1 98 ? -1.892 -6.032 22.408 1.00 76.62 98 ALA A C 1
ATOM 758 O O . ALA A 1 98 ? -1.558 -5.796 23.569 1.00 76.62 98 ALA A O 1
ATOM 759 N N . ASN A 1 99 ? -3.083 -5.655 21.930 1.00 81.81 99 ASN A N 1
ATOM 760 C CA . ASN A 1 99 ? -4.054 -4.941 22.759 1.00 81.81 99 ASN A CA 1
ATOM 761 C C . ASN A 1 99 ? -4.683 -5.833 23.830 1.00 81.81 99 ASN A C 1
ATOM 763 O O . ASN A 1 99 ? -4.880 -5.356 24.942 1.00 81.81 99 ASN A O 1
ATOM 767 N N . ALA A 1 100 ? -4.953 -7.109 23.540 1.00 78.31 100 ALA A N 1
ATOM 768 C CA . ALA A 1 100 ? -5.428 -8.048 24.554 1.00 78.31 100 ALA A CA 1
ATOM 769 C C . ALA A 1 100 ? -4.402 -8.199 25.690 1.00 78.31 100 ALA A C 1
ATOM 771 O O . ALA A 1 100 ? -4.745 -8.060 26.863 1.00 78.31 100 ALA A O 1
ATOM 772 N N . THR A 1 101 ? -3.117 -8.366 25.354 1.00 79.38 101 THR A N 1
ATOM 773 C CA . THR A 1 101 ? -2.030 -8.397 26.344 1.00 79.38 101 THR A CA 1
ATOM 774 C C . THR A 1 101 ? -1.971 -7.104 27.164 1.00 79.38 101 THR A C 1
ATOM 776 O O . THR A 1 101 ? -1.863 -7.154 28.388 1.00 79.38 101 THR A O 1
ATOM 779 N N . MET A 1 102 ? -2.079 -5.939 26.517 1.00 79.31 102 MET A N 1
ATOM 780 C CA . MET A 1 102 ? -2.060 -4.647 27.213 1.00 79.31 102 MET A CA 1
ATOM 781 C C . MET A 1 102 ? -3.251 -4.467 28.162 1.00 79.31 102 MET A C 1
ATOM 783 O O . MET A 1 102 ? -3.054 -4.005 29.282 1.00 79.31 102 MET A O 1
ATOM 787 N N . GLN A 1 103 ? -4.461 -4.883 27.768 1.00 79.94 103 GLN A N 1
ATOM 788 C CA . GLN A 1 103 ? -5.640 -4.846 28.644 1.00 79.94 103 GLN A CA 1
ATOM 789 C C . GLN A 1 103 ? -5.430 -5.685 29.910 1.00 79.94 103 GLN A C 1
ATOM 791 O O . GLN A 1 103 ? -5.778 -5.252 31.009 1.00 79.94 103 GLN A O 1
ATOM 796 N N . TRP A 1 104 ? -4.811 -6.857 29.766 1.00 78.31 104 TRP A N 1
ATOM 797 C CA . TRP A 1 104 ? -4.440 -7.715 30.889 1.00 78.31 104 TRP A CA 1
ATOM 798 C C . TRP A 1 104 ? -3.399 -7.068 31.811 1.00 78.31 104 TRP A C 1
ATOM 800 O O . TRP A 1 104 ? -3.575 -7.072 33.031 1.00 78.31 104 TRP A O 1
ATOM 810 N N . ILE A 1 105 ? -2.355 -6.450 31.251 1.00 80.88 105 ILE A N 1
ATOM 811 C CA . ILE A 1 105 ? -1.336 -5.720 32.026 1.00 80.88 105 ILE A CA 1
ATOM 812 C C . ILE A 1 105 ? -1.967 -4.553 32.796 1.00 80.88 105 ILE A C 1
ATOM 814 O O . ILE A 1 105 ? -1.670 -4.341 33.974 1.00 80.88 105 ILE A O 1
ATOM 818 N N . ASP A 1 106 ? -2.851 -3.790 32.156 1.00 80.00 106 ASP A N 1
ATOM 819 C CA . ASP A 1 106 ? -3.513 -2.655 32.794 1.00 80.00 106 ASP A CA 1
ATOM 820 C C . ASP A 1 106 ? -4.472 -3.106 33.901 1.00 80.00 106 ASP A C 1
ATOM 822 O O . ASP A 1 106 ? -4.524 -2.473 34.958 1.00 80.00 106 ASP A O 1
ATOM 826 N N . MET A 1 107 ? -5.168 -4.232 33.717 1.00 78.69 107 MET A N 1
ATOM 827 C CA . MET A 1 107 ? -5.980 -4.848 34.766 1.00 78.69 107 MET A CA 1
ATOM 828 C C . MET A 1 107 ? -5.126 -5.238 35.981 1.00 78.69 107 MET A C 1
ATOM 830 O O . MET A 1 107 ? -5.492 -4.909 37.111 1.00 78.69 107 MET A O 1
ATOM 834 N N . GLN A 1 108 ? -3.968 -5.872 35.770 1.00 80.00 108 GLN A N 1
ATOM 835 C CA . GLN A 1 108 ? -3.044 -6.222 36.857 1.00 80.00 108 GLN A CA 1
ATOM 836 C C . GLN A 1 108 ? -2.542 -4.979 37.596 1.00 80.00 108 GLN A C 1
ATOM 838 O O . GLN A 1 108 ? -2.594 -4.922 38.824 1.00 80.00 108 GLN A O 1
ATOM 843 N N . ARG A 1 109 ? -2.138 -3.935 36.862 1.00 79.44 109 ARG A N 1
ATOM 844 C CA . ARG A 1 109 ? -1.707 -2.656 37.453 1.00 79.44 109 ARG A CA 1
ATOM 845 C C . ARG A 1 109 ? -2.812 -1.992 38.272 1.00 79.44 109 ARG A C 1
ATOM 847 O O . ARG A 1 109 ? -2.537 -1.421 39.330 1.00 79.44 109 ARG A O 1
ATOM 854 N N . GLN A 1 110 ? -4.058 -2.051 37.805 1.00 76.25 110 GLN A N 1
ATOM 855 C CA . GLN A 1 110 ? -5.207 -1.534 38.549 1.00 76.25 110 GLN A CA 1
ATOM 856 C C . GLN A 1 110 ? -5.459 -2.342 39.825 1.00 76.25 110 GLN A C 1
ATOM 858 O O . GLN A 1 110 ? -5.658 -1.738 40.881 1.00 76.25 110 GLN A O 1
ATOM 863 N N . ALA A 1 111 ? -5.383 -3.673 39.754 1.00 74.12 111 ALA A N 1
ATOM 864 C CA . ALA A 1 111 ? -5.521 -4.552 40.911 1.00 74.12 111 ALA A CA 1
ATOM 865 C C . ALA A 1 111 ? -4.419 -4.292 41.955 1.00 74.12 111 ALA A C 1
ATOM 867 O O . ALA A 1 111 ? -4.719 -4.089 43.132 1.00 74.12 111 ALA A O 1
ATOM 868 N N . GLU A 1 112 ? -3.157 -4.162 41.532 1.00 73.88 112 GLU A N 1
ATOM 869 C CA . GLU A 1 112 ? -2.047 -3.774 42.412 1.00 73.88 112 GLU A CA 1
ATOM 870 C C . GLU A 1 112 ? -2.268 -2.405 43.061 1.00 73.88 112 GLU A C 1
ATOM 872 O O . GLU A 1 112 ? -2.044 -2.223 44.261 1.00 73.88 112 GLU A O 1
ATOM 877 N N . GLY A 1 113 ? -2.711 -1.419 42.278 1.00 74.44 113 GLY A N 1
ATOM 878 C CA . GLY A 1 113 ? -3.006 -0.079 42.773 1.00 74.44 113 GLY A CA 1
ATOM 879 C C . GLY A 1 113 ? -4.113 -0.084 43.829 1.00 74.44 113 GLY A C 1
ATOM 880 O O . GLY A 1 113 ? -3.991 0.596 44.850 1.00 74.44 113 GLY A O 1
ATOM 881 N N . GLN A 1 114 ? -5.170 -0.872 43.618 1.00 74.06 114 GLN A N 1
ATOM 882 C CA . GLN A 1 114 ? -6.253 -1.057 44.586 1.00 74.06 114 GLN A CA 1
ATOM 883 C C . GLN A 1 114 ? -5.773 -1.784 45.848 1.00 74.06 114 GLN A C 1
ATOM 885 O O . GLN A 1 114 ? -6.076 -1.329 46.953 1.00 74.06 114 GLN A O 1
ATOM 890 N N . ALA A 1 115 ? -4.959 -2.835 45.710 1.00 71.06 115 ALA A N 1
ATOM 891 C CA . ALA A 1 115 ? -4.359 -3.550 46.836 1.00 71.06 115 ALA A CA 1
ATOM 892 C C . ALA A 1 115 ? -3.457 -2.637 47.690 1.00 71.06 115 ALA A C 1
ATOM 894 O O . ALA A 1 115 ? -3.524 -2.656 48.918 1.00 71.06 115 ALA A O 1
ATOM 895 N N . ARG A 1 116 ? -2.649 -1.768 47.066 1.00 75.56 116 ARG A N 1
ATOM 896 C CA . ARG A 1 116 ? -1.824 -0.788 47.798 1.00 75.56 116 ARG A CA 1
ATOM 897 C C . ARG A 1 116 ? -2.682 0.236 48.539 1.00 75.56 116 ARG A C 1
ATOM 899 O O . ARG A 1 116 ? -2.394 0.555 49.689 1.00 75.56 116 ARG A O 1
ATOM 906 N N . ARG A 1 117 ? -3.748 0.745 47.911 1.00 75.06 117 ARG A N 1
ATOM 907 C CA . ARG A 1 117 ? -4.665 1.707 48.548 1.00 75.06 117 ARG A CA 1
ATOM 908 C C . ARG A 1 117 ? -5.401 1.094 49.736 1.00 75.06 117 ARG A C 1
ATOM 910 O O . ARG A 1 117 ? -5.461 1.729 50.783 1.00 75.06 117 ARG A O 1
ATOM 917 N N . SER A 1 118 ? -5.905 -0.133 49.615 1.00 73.56 118 SER A N 1
ATOM 918 C CA . SER A 1 118 ? -6.578 -0.815 50.728 1.00 73.56 118 SER A CA 1
ATOM 919 C C . SER A 1 118 ? -5.623 -1.106 51.891 1.00 73.56 118 SER A C 1
ATOM 921 O O . SER A 1 118 ? -6.006 -0.922 53.045 1.00 73.56 118 SER A O 1
ATOM 923 N N . GLN A 1 119 ? -4.357 -1.443 51.613 1.00 76.50 119 GLN A N 1
ATOM 924 C CA . GLN A 1 119 ? -3.317 -1.585 52.641 1.00 76.50 119 GLN A CA 1
ATOM 925 C C . GLN A 1 119 ? -2.975 -0.264 53.343 1.00 76.50 119 GLN A C 1
ATOM 927 O O . GLN A 1 119 ? -2.690 -0.253 54.538 1.00 76.50 119 GLN A O 1
ATOM 932 N N . LEU A 1 120 ? -2.975 0.860 52.624 1.00 77.69 120 LEU A N 1
ATOM 933 C CA . LEU A 1 120 ? -2.753 2.175 53.231 1.00 77.69 120 LEU A CA 1
ATOM 934 C C . LEU A 1 120 ? -3.939 2.601 54.101 1.00 77.69 120 LEU A C 1
ATOM 936 O O . LEU A 1 120 ? -3.728 3.112 55.197 1.00 77.69 120 LEU A O 1
ATOM 940 N N . ILE A 1 121 ? -5.171 2.338 53.656 1.00 77.06 121 ILE A N 1
ATOM 941 C CA . ILE A 1 121 ? -6.388 2.603 54.436 1.00 77.06 121 ILE A CA 1
ATOM 942 C C . ILE A 1 121 ? -6.411 1.748 55.710 1.00 77.06 121 ILE A C 1
ATOM 944 O O . ILE A 1 121 ? -6.700 2.268 56.787 1.00 77.06 121 ILE A O 1
ATOM 948 N N . SER A 1 122 ? -6.060 0.460 55.626 1.00 73.88 122 SER A N 1
ATOM 949 C CA . SER A 1 122 ? -6.004 -0.412 56.806 1.00 73.88 122 SER A CA 1
ATOM 950 C C . SER A 1 122 ? -4.899 0.004 57.782 1.00 73.88 122 SER A C 1
ATOM 952 O O . SER A 1 122 ? -5.138 0.058 58.987 1.00 73.88 122 SER A O 1
ATOM 954 N N . LYS A 1 123 ? -3.719 0.395 57.281 1.00 77.75 123 LYS A N 1
ATOM 955 C CA . LYS A 1 123 ? -2.646 0.968 58.109 1.00 77.75 123 LYS A CA 1
ATOM 956 C C . LYS A 1 123 ? -3.066 2.283 58.769 1.00 77.75 123 LYS A C 1
ATOM 958 O O . LYS A 1 123 ? -2.820 2.449 59.956 1.00 77.75 123 LYS A O 1
ATOM 963 N N . ALA A 1 124 ? -3.735 3.183 58.048 1.00 73.25 124 ALA A N 1
ATOM 964 C CA . ALA A 1 124 ? -4.235 4.442 58.602 1.00 73.25 124 ALA A CA 1
ATOM 965 C C . ALA A 1 124 ? -5.282 4.208 59.703 1.00 73.25 124 ALA A C 1
ATOM 967 O O . ALA A 1 124 ? -5.212 4.834 60.756 1.00 73.25 124 ALA A O 1
ATOM 968 N N . LYS A 1 125 ? -6.197 3.250 59.508 1.00 71.81 125 LYS A N 1
ATOM 969 C CA . LYS A 1 125 ? -7.192 2.862 60.519 1.00 71.81 125 LYS A CA 1
ATOM 970 C C . LYS A 1 125 ? -6.549 2.292 61.792 1.00 71.81 125 LYS A C 1
ATOM 972 O O . LYS A 1 125 ? -7.070 2.518 62.876 1.00 71.81 125 LYS A O 1
ATOM 977 N N . ASN A 1 126 ? -5.412 1.607 61.667 1.00 69.12 126 ASN A N 1
ATOM 978 C CA . ASN A 1 126 ? -4.672 1.043 62.802 1.00 69.12 126 ASN A CA 1
ATOM 979 C C . ASN A 1 126 ? -3.744 2.054 63.506 1.00 69.12 126 ASN A C 1
ATOM 981 O O . ASN A 1 126 ? -3.341 1.811 64.639 1.00 69.12 126 ASN A O 1
ATOM 985 N N . LEU A 1 127 ? -3.391 3.168 62.852 1.00 67.75 127 LEU A N 1
ATOM 986 C CA . LEU A 1 127 ? -2.51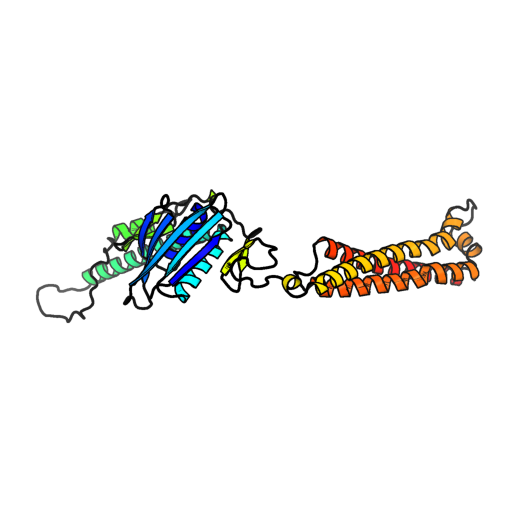6 4.219 63.395 1.00 67.75 127 LEU A CA 1
ATOM 987 C C . LEU A 1 127 ? -3.282 5.402 64.013 1.00 67.75 127 LEU A C 1
ATOM 989 O O . LEU A 1 127 ? -2.654 6.274 64.607 1.00 67.75 127 LEU A O 1
ATOM 993 N N . LEU A 1 128 ? -4.612 5.443 63.886 1.00 61.78 128 LEU A N 1
ATOM 994 C CA . LEU A 1 128 ? -5.474 6.427 64.543 1.00 61.78 128 LEU A CA 1
ATOM 995 C C . LEU A 1 128 ? -5.944 5.874 65.904 1.00 61.78 128 LEU A C 1
ATOM 997 O O . LEU A 1 128 ? -6.773 4.962 65.931 1.00 61.78 128 LEU A O 1
ATOM 1001 N N . PRO A 1 129 ? -5.446 6.390 67.045 1.00 47.72 129 PRO A N 1
ATOM 1002 C CA . PRO A 1 129 ? -5.923 5.980 68.355 1.00 47.72 129 PRO A CA 1
ATOM 1003 C C . PRO A 1 129 ? -7.201 6.760 68.693 1.00 47.72 129 PRO A C 1
ATOM 1005 O O . PRO A 1 129 ? -7.180 7.984 68.785 1.00 47.72 129 PRO A O 1
ATOM 1008 N N . GLY A 1 130 ? -8.311 6.051 68.905 1.00 50.91 130 GLY A N 1
ATOM 1009 C CA . GLY A 1 130 ? -9.535 6.631 69.470 1.00 50.91 130 GLY A CA 1
ATOM 1010 C C . GLY A 1 130 ? -10.772 6.417 68.604 1.00 50.91 130 GLY A C 1
ATOM 1011 O O . GLY A 1 130 ? -11.074 7.205 67.718 1.00 50.91 130 GLY A O 1
ATOM 1012 N N . GLY A 1 131 ? -11.517 5.356 68.909 1.00 42.78 131 GLY A N 1
ATOM 1013 C CA . GLY A 1 131 ? -12.827 5.064 68.329 1.00 42.78 131 GLY A CA 1
ATOM 1014 C C . GLY A 1 131 ? -13.837 4.640 69.391 1.00 42.78 131 GLY A C 1
ATOM 1015 O O . GLY A 1 131 ? -14.582 3.691 69.182 1.00 42.78 131 GLY A O 1
ATOM 1016 N N . GLY A 1 132 ? -13.821 5.305 70.549 1.00 43.00 132 GLY A N 1
ATOM 1017 C CA . GLY A 1 132 ? -14.976 5.382 71.442 1.00 43.00 132 GLY A CA 1
ATOM 1018 C C . GLY A 1 132 ? -15.752 6.659 71.116 1.00 43.00 132 GLY A C 1
ATOM 1019 O O . GLY A 1 132 ? -15.149 7.725 71.098 1.00 43.00 132 GLY A O 1
ATOM 1020 N N . ASN A 1 133 ? -17.046 6.516 70.805 1.00 47.34 133 ASN A N 1
ATOM 1021 C CA . ASN A 1 133 ? -18.085 7.542 70.622 1.00 47.34 133 ASN A CA 1
ATOM 1022 C C . ASN A 1 133 ? -17.662 9.023 70.683 1.00 47.34 133 ASN A C 1
ATOM 1024 O O . ASN A 1 133 ? -17.342 9.522 71.757 1.00 47.34 133 ASN A O 1
ATOM 1028 N N . THR A 1 134 ? -17.845 9.761 69.580 1.00 42.19 134 THR A N 1
ATOM 1029 C CA . THR A 1 134 ? -18.691 10.977 69.474 1.00 42.19 134 THR A CA 1
ATOM 1030 C C . THR A 1 134 ? -18.460 11.706 68.142 1.00 42.19 134 THR A C 1
ATOM 1032 O O . THR A 1 134 ? -17.335 11.808 67.670 1.00 42.19 134 THR A O 1
ATOM 1035 N N . GLY A 1 135 ? -19.533 12.286 67.591 1.00 35.41 135 GLY A N 1
ATOM 1036 C CA . GLY A 1 135 ? -19.461 13.547 66.841 1.00 35.41 135 GLY A CA 1
ATOM 1037 C C . GLY A 1 135 ? -19.289 13.464 65.323 1.00 35.41 135 GLY A C 1
ATOM 1038 O O . GLY A 1 135 ? -18.256 13.057 64.811 1.00 35.41 135 GLY A O 1
ATOM 1039 N N . ALA A 1 136 ? -20.317 13.932 64.617 1.00 42.00 136 ALA A N 1
ATOM 1040 C CA . ALA A 1 136 ? -20.392 14.118 63.174 1.00 42.00 136 ALA A CA 1
ATOM 1041 C C . ALA A 1 136 ? -19.140 14.766 62.549 1.00 42.00 136 ALA A C 1
ATOM 1043 O O . ALA A 1 136 ? -18.794 15.904 62.865 1.00 42.00 136 ALA A O 1
ATOM 1044 N N . ALA A 1 137 ? -18.550 14.080 61.569 1.00 32.81 137 ALA A N 1
ATOM 1045 C CA . ALA A 1 137 ? -17.749 14.700 60.524 1.00 32.81 137 ALA A CA 1
ATOM 1046 C C . ALA A 1 137 ? -18.521 14.576 59.205 1.00 32.81 137 ALA A C 1
ATOM 1048 O O . ALA A 1 137 ? -18.947 13.494 58.804 1.00 32.81 137 ALA A O 1
ATOM 1049 N N . ILE A 1 138 ? -18.751 15.731 58.595 1.00 34.72 138 ILE A N 1
ATOM 1050 C CA . ILE A 1 138 ? -19.542 15.965 57.391 1.00 34.72 138 ILE A CA 1
ATOM 1051 C C . ILE A 1 138 ? -19.051 15.062 56.252 1.00 34.72 138 ILE A C 1
ATOM 1053 O O . ILE A 1 138 ? -17.938 15.216 55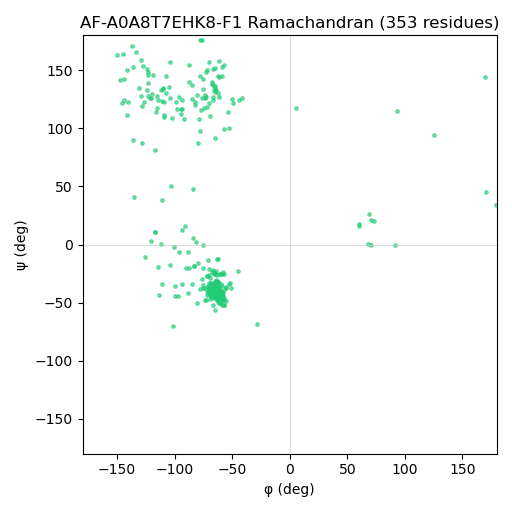.755 1.00 34.72 138 ILE A O 1
ATOM 1057 N N . ILE A 1 139 ? -19.909 14.130 55.839 1.00 35.78 139 ILE A N 1
ATOM 1058 C CA . ILE A 1 139 ? -19.789 13.376 54.591 1.00 35.78 139 ILE A CA 1
ATOM 1059 C C . ILE A 1 139 ? -20.172 14.348 53.465 1.00 35.78 139 ILE A C 1
ATOM 1061 O O . ILE A 1 139 ? -21.319 14.805 53.452 1.00 35.78 139 ILE A O 1
ATOM 1065 N N . PRO A 1 140 ? -19.292 14.694 52.508 1.00 30.25 140 PRO A N 1
ATOM 1066 C CA . PRO A 1 140 ? -19.779 15.239 51.256 1.00 30.25 140 PRO A CA 1
ATOM 1067 C C . PRO A 1 140 ? -20.496 14.105 50.520 1.00 30.25 140 PRO A C 1
ATOM 1069 O O . PRO A 1 140 ? -19.885 13.118 50.110 1.00 30.25 140 PRO A O 1
ATOM 1072 N N . ALA A 1 141 ? -21.818 14.243 50.429 1.00 36.31 141 ALA A N 1
ATOM 1073 C CA . ALA A 1 141 ? -22.702 13.386 49.660 1.00 36.31 141 ALA A CA 1
ATOM 1074 C C . ALA A 1 141 ? -22.178 13.225 48.225 1.00 36.31 141 ALA A C 1
ATOM 1076 O O . ALA A 1 141 ? -21.935 14.207 47.522 1.00 36.31 141 ALA A O 1
ATOM 1077 N N . GLY A 1 142 ? -21.998 11.974 47.813 1.00 26.14 142 GLY A N 1
ATOM 1078 C CA . GLY A 1 142 ? -21.473 11.621 46.501 1.00 26.14 142 GLY A CA 1
ATOM 1079 C C . GLY A 1 142 ? -21.164 10.135 46.391 1.00 26.14 142 GLY A C 1
ATOM 1080 O O . GLY A 1 142 ? -20.097 9.764 45.912 1.00 26.14 142 GLY A O 1
ATOM 1081 N N . GLU A 1 143 ? -22.070 9.281 46.864 1.00 30.56 143 GLU A N 1
ATOM 1082 C CA . GLU A 1 143 ? -22.078 7.882 46.449 1.00 30.56 143 GLU A CA 1
ATOM 1083 C C . GLU A 1 143 ? -22.430 7.807 44.958 1.00 30.56 143 GLU A C 1
ATOM 1085 O O . GLU A 1 143 ? -23.339 8.484 44.472 1.00 30.56 143 GLU A O 1
ATOM 1090 N N . PRO A 1 144 ? -21.716 6.949 44.226 1.00 34.22 144 PRO A N 1
ATOM 1091 C CA . PRO A 1 144 ? -22.423 5.822 43.660 1.00 34.22 144 PRO A CA 1
ATOM 1092 C C . PRO A 1 144 ? -21.980 4.554 44.385 1.00 34.22 144 PRO A C 1
ATOM 1094 O O . PRO A 1 144 ? -20.855 4.070 44.228 1.00 34.22 144 PRO A O 1
ATOM 1097 N N . GLU A 1 145 ? -22.900 4.004 45.170 1.00 37.94 145 GLU A N 1
ATOM 1098 C CA . GLU A 1 145 ? -22.901 2.601 45.555 1.00 37.94 145 GLU A CA 1
ATOM 1099 C C . GLU A 1 145 ? -22.928 1.743 44.280 1.00 37.94 145 GLU A C 1
ATOM 1101 O O . GLU A 1 145 ? -23.965 1.593 43.645 1.00 37.94 145 GLU A O 1
ATOM 1106 N N . SER A 1 146 ? -21.768 1.235 43.858 1.00 34.28 146 SER A N 1
ATOM 1107 C CA . SER A 1 146 ? -21.583 -0.136 43.337 1.00 34.28 146 SER A CA 1
ATOM 1108 C C . SER A 1 146 ? -20.133 -0.397 42.908 1.00 34.28 146 SER A C 1
ATOM 1110 O O . SER A 1 146 ? -19.881 -1.125 41.946 1.00 34.28 146 SER A O 1
ATOM 1112 N N . SER A 1 147 ? -19.137 0.179 43.584 1.00 37.19 147 SER A N 1
ATOM 1113 C CA . SER A 1 147 ? -17.785 -0.360 43.442 1.00 37.19 147 SER A CA 1
ATOM 1114 C C . SER A 1 147 ? -17.745 -1.603 44.318 1.00 37.19 147 SER A C 1
ATOM 1116 O O . SER A 1 147 ? -17.633 -1.489 45.538 1.00 37.19 147 SER A O 1
ATOM 1118 N N . ALA A 1 148 ? -17.936 -2.783 43.722 1.00 38.25 148 ALA A N 1
ATOM 1119 C CA . ALA A 1 148 ? -17.612 -4.038 44.382 1.00 38.25 148 ALA A CA 1
ATOM 1120 C C . ALA A 1 148 ? -16.159 -3.910 44.855 1.00 38.25 148 ALA A C 1
ATOM 1122 O O . ALA A 1 148 ? -15.233 -3.957 44.046 1.00 38.25 148 ALA A O 1
ATOM 1123 N N . LEU A 1 149 ? -15.974 -3.621 46.144 1.00 41.59 149 LEU A N 1
ATOM 1124 C CA . LEU A 1 149 ? -14.673 -3.562 46.785 1.00 41.59 149 LEU A CA 1
ATOM 1125 C C . LEU A 1 149 ? -14.120 -4.979 46.725 1.00 41.59 149 LEU A C 1
ATOM 1127 O O . LEU A 1 149 ? -14.402 -5.801 47.591 1.00 41.59 149 LEU A O 1
ATOM 1131 N N . VAL A 1 150 ? -13.380 -5.255 45.653 1.00 49.59 150 VAL A N 1
ATOM 1132 C CA . VAL A 1 150 ? -12.517 -6.421 45.539 1.00 49.59 150 VAL A CA 1
ATOM 1133 C C . VAL A 1 150 ? -11.691 -6.446 46.816 1.00 49.59 150 VAL A C 1
ATOM 1135 O O . VAL A 1 150 ? -11.045 -5.450 47.172 1.00 49.59 150 VAL A O 1
ATOM 1138 N N . THR A 1 151 ? -11.782 -7.540 47.562 1.00 55.47 151 THR A N 1
ATOM 1139 C CA . THR A 1 151 ? -11.053 -7.663 48.823 1.00 55.47 151 THR A CA 1
ATOM 1140 C C . THR A 1 151 ? -9.551 -7.523 48.554 1.00 55.47 151 THR A C 1
ATOM 1142 O O . THR A 1 151 ? -9.064 -7.805 47.457 1.00 55.47 151 THR A O 1
ATOM 1145 N N . ALA A 1 152 ? -8.774 -7.063 49.540 1.00 54.44 152 ALA A N 1
ATOM 1146 C CA . ALA A 1 152 ? -7.325 -6.914 49.366 1.00 54.44 152 ALA A CA 1
ATOM 1147 C C . ALA A 1 152 ? -6.638 -8.241 48.968 1.00 54.44 152 ALA A C 1
ATOM 1149 O O . ALA A 1 152 ? -5.585 -8.219 48.330 1.00 54.44 152 ALA A O 1
ATOM 1150 N N . GLU A 1 153 ? -7.243 -9.381 49.316 1.00 54.16 153 GLU A N 1
ATOM 1151 C CA . GLU A 1 153 ? -6.824 -10.722 48.899 1.00 54.16 153 GLU A CA 1
ATOM 1152 C C . GLU A 1 153 ? -7.142 -11.013 47.431 1.00 54.16 153 GLU A C 1
ATOM 1154 O O . GLU A 1 153 ? -6.244 -11.424 46.701 1.00 54.16 153 GLU A O 1
ATOM 1159 N N . GLU A 1 154 ? -8.357 -10.729 46.957 1.00 56.12 154 GLU A N 1
ATOM 1160 C CA . GLU A 1 154 ? -8.723 -10.896 45.542 1.00 56.12 154 GLU A CA 1
ATOM 1161 C C . GLU A 1 154 ? -7.914 -9.963 44.623 1.00 56.12 154 GLU A C 1
ATOM 1163 O O . GLU A 1 154 ? -7.470 -10.374 43.551 1.00 56.12 154 GLU A O 1
ATOM 1168 N N . ALA A 1 155 ? -7.634 -8.730 45.059 1.00 54.72 155 ALA A N 1
ATOM 1169 C CA . ALA A 1 155 ? -6.809 -7.783 44.309 1.00 54.72 155 ALA A CA 1
ATOM 1170 C C . ALA A 1 155 ? -5.336 -8.231 44.236 1.00 54.72 155 ALA A C 1
ATOM 1172 O O . ALA A 1 155 ? -4.691 -8.101 43.194 1.00 54.72 155 ALA A O 1
ATOM 1173 N N . ASN A 1 156 ? -4.806 -8.812 45.318 1.00 56.41 156 ASN A N 1
ATOM 1174 C CA . ASN A 1 156 ? -3.471 -9.416 45.327 1.00 56.41 156 ASN A CA 1
ATOM 1175 C C . ASN A 1 156 ? -3.397 -10.708 44.498 1.00 56.41 156 ASN A C 1
ATOM 1177 O O . ASN A 1 156 ? -2.352 -10.982 43.909 1.00 56.41 156 ASN A O 1
ATOM 1181 N N . ALA A 1 157 ? -4.471 -11.499 44.448 1.00 59.84 157 ALA A N 1
ATOM 1182 C CA . ALA A 1 157 ? -4.542 -12.700 43.621 1.00 59.84 157 ALA A CA 1
ATOM 1183 C C . ALA A 1 157 ? -4.537 -12.343 42.126 1.00 59.84 157 ALA A C 1
ATOM 1185 O O . ALA A 1 157 ? -3.742 -12.898 41.372 1.00 59.84 157 ALA A O 1
ATOM 1186 N N . LEU A 1 158 ? -5.335 -11.348 41.719 1.00 59.69 158 LEU A N 1
ATOM 1187 C CA . LEU A 1 158 ? -5.377 -10.833 40.344 1.00 59.69 158 LEU A CA 1
ATOM 1188 C C . LEU A 1 158 ? -4.040 -10.218 39.897 1.00 59.69 158 LEU A C 1
ATOM 1190 O O . LEU A 1 158 ? -3.630 -10.410 38.756 1.00 59.69 158 LEU A O 1
ATOM 1194 N N . ALA A 1 159 ? -3.330 -9.530 40.796 1.00 56.22 159 ALA A N 1
ATOM 1195 C CA . ALA A 1 159 ? -2.005 -8.967 40.526 1.00 56.22 159 ALA A CA 1
ATOM 1196 C C . ALA A 1 159 ? -0.914 -10.027 40.279 1.00 56.22 159 ALA A C 1
ATOM 1198 O O . ALA A 1 159 ? 0.088 -9.746 39.630 1.00 56.22 159 ALA A O 1
ATOM 1199 N N . ARG A 1 160 ? -1.087 -11.245 40.807 1.00 58.19 160 ARG A N 1
ATOM 1200 C CA . ARG A 1 160 ? -0.109 -12.342 40.695 1.00 58.19 160 ARG A CA 1
ATOM 1201 C C . ARG A 1 160 ? -0.455 -13.366 39.618 1.00 58.19 160 ARG A C 1
ATOM 1203 O O . ARG A 1 160 ? 0.305 -14.316 39.438 1.00 58.19 160 ARG A O 1
ATOM 1210 N N . MET A 1 161 ? -1.584 -13.211 38.928 1.00 64.25 161 MET A N 1
ATOM 1211 C CA . MET A 1 161 ? -1.936 -14.111 37.834 1.00 64.25 161 MET A CA 1
ATOM 1212 C C . MET A 1 161 ? -0.940 -13.928 36.682 1.00 64.25 161 MET A C 1
ATOM 1214 O O . MET A 1 161 ? -0.749 -12.799 36.237 1.00 64.25 161 MET A O 1
ATOM 1218 N N . PRO A 1 162 ? -0.299 -14.994 36.174 1.00 65.81 162 PRO A N 1
ATOM 1219 C CA . PRO A 1 162 ? 0.480 -14.890 34.947 1.00 65.81 162 PRO A CA 1
ATOM 1220 C C . PRO A 1 162 ? -0.448 -14.498 33.791 1.00 65.81 162 PRO A C 1
ATOM 1222 O O . PRO A 1 162 ? -1.612 -14.905 33.758 1.00 65.81 162 PRO A O 1
ATOM 1225 N N . ILE A 1 163 ? 0.058 -13.690 32.856 1.00 70.50 163 ILE A N 1
ATOM 1226 C CA . ILE A 1 163 ? -0.687 -13.356 31.637 1.00 70.50 163 ILE A CA 1
ATOM 1227 C C . ILE A 1 163 ? -0.940 -14.671 30.884 1.00 70.50 163 ILE A C 1
ATOM 1229 O O . ILE A 1 163 ? 0.024 -15.404 30.654 1.00 70.50 163 ILE A O 1
ATOM 1233 N N . PRO A 1 164 ? -2.194 -14.995 30.523 1.00 68.06 164 PRO A N 1
ATOM 1234 C CA . PRO A 1 164 ? -2.490 -16.200 29.758 1.00 68.06 164 PRO A CA 1
ATOM 1235 C C . PRO A 1 164 ? -1.756 -16.207 28.412 1.00 68.06 164 PRO A C 1
ATOM 1237 O O . PRO A 1 164 ? -1.645 -15.162 27.773 1.00 68.06 164 PRO A O 1
ATOM 1240 N N . ASP A 1 165 ? -1.332 -17.384 27.944 1.00 66.19 165 ASP A N 1
ATOM 1241 C CA . ASP A 1 165 ? -0.650 -17.536 26.645 1.00 66.19 165 ASP A CA 1
ATOM 1242 C C . ASP A 1 165 ? -1.521 -17.088 25.454 1.00 66.19 165 ASP A C 1
ATOM 1244 O O . ASP A 1 165 ? -1.000 -16.674 24.423 1.00 66.19 165 ASP A O 1
ATOM 1248 N N . ASN A 1 166 ? -2.852 -17.131 25.602 1.00 71.69 166 ASN A N 1
ATOM 1249 C CA . ASN A 1 166 ? -3.816 -16.569 24.655 1.00 71.69 166 ASN A CA 1
ATOM 1250 C C . ASN A 1 166 ? -4.803 -15.646 25.399 1.00 71.69 166 ASN A C 1
ATOM 1252 O O . ASN A 1 166 ? -5.848 -16.124 25.857 1.00 71.69 166 ASN A O 1
ATOM 1256 N N . PRO A 1 167 ? -4.471 -14.353 25.578 1.00 68.75 167 PRO A N 1
ATOM 1257 C CA . PRO A 1 167 ? -5.323 -13.422 26.306 1.00 68.75 167 PRO A CA 1
ATOM 1258 C C . PRO A 1 167 ? -6.564 -13.055 25.481 1.00 68.75 167 PRO A C 1
ATOM 1260 O O . PRO A 1 167 ? -6.462 -12.600 24.341 1.00 68.75 167 PRO A O 1
ATOM 1263 N N . GLY A 1 168 ? -7.751 -13.221 26.068 1.00 76.75 168 GLY A N 1
ATOM 1264 C CA . GLY A 1 168 ? -9.010 -12.745 25.496 1.00 76.75 168 GLY A CA 1
ATOM 1265 C C . GLY A 1 168 ? -9.217 -11.234 25.650 1.00 76.75 168 GLY A C 1
ATOM 1266 O O . GLY A 1 168 ? -8.436 -10.536 26.301 1.00 76.75 168 GLY A O 1
ATOM 1267 N N . VAL A 1 169 ? -10.308 -10.718 25.075 1.00 82.19 169 VAL A N 1
ATOM 1268 C CA . VAL A 1 169 ? -10.731 -9.322 25.295 1.00 82.19 169 VAL A CA 1
ATOM 1269 C C . VAL A 1 169 ? -11.349 -9.205 26.668 1.00 82.19 169 VAL A C 1
ATOM 1271 O O . VAL A 1 169 ? -12.242 -9.978 27.016 1.00 82.19 169 VAL A O 1
ATOM 1274 N N . LEU A 1 170 ? -10.945 -8.178 27.405 1.00 81.88 170 LEU A N 1
ATOM 1275 C CA . LEU A 1 170 ? -11.566 -7.840 28.671 1.00 81.88 170 LEU A CA 1
ATOM 1276 C C . LEU A 1 170 ? -12.661 -6.793 28.454 1.00 81.88 170 LEU A C 1
ATOM 1278 O O . LEU A 1 170 ? -12.388 -5.663 28.047 1.00 81.88 170 LEU A O 1
ATOM 1282 N N . VAL A 1 171 ? -13.910 -7.158 28.751 1.00 81.31 171 VAL A N 1
ATOM 1283 C CA . VAL A 1 171 ? -15.069 -6.261 28.630 1.00 81.31 171 VAL A CA 1
ATOM 1284 C C . VAL A 1 171 ? -15.797 -6.143 29.963 1.00 81.31 171 VAL A C 1
ATOM 1286 O O . VAL A 1 171 ? -15.883 -7.100 30.728 1.00 81.31 171 VAL A O 1
ATOM 1289 N N . LYS A 1 172 ? -16.355 -4.965 30.251 1.00 81.69 172 LYS A N 1
ATOM 1290 C CA . LYS A 1 172 ? -17.216 -4.762 31.421 1.00 81.69 172 LYS A CA 1
ATOM 1291 C C . LYS A 1 172 ? -18.625 -5.257 31.140 1.00 81.69 172 LYS A C 1
ATOM 1293 O O . LYS A 1 172 ? -19.231 -4.845 30.150 1.00 81.69 172 LYS A O 1
ATOM 1298 N N . ASN A 1 173 ? -19.151 -6.088 32.030 1.00 81.50 173 ASN A N 1
ATOM 1299 C CA . ASN A 1 173 ? -20.554 -6.486 32.013 1.00 81.50 173 ASN A CA 1
ATOM 1300 C C . ASN A 1 173 ? -21.462 -5.376 32.605 1.00 81.50 173 ASN A C 1
ATOM 1302 O O . ASN A 1 173 ? -20.958 -4.360 33.103 1.00 81.50 173 ASN A O 1
ATOM 1306 N N . PRO A 1 174 ? -22.800 -5.543 32.591 1.00 74.94 174 PRO A N 1
ATOM 1307 C CA . PRO A 1 174 ? -23.725 -4.561 33.164 1.00 74.94 174 PRO A CA 1
ATOM 1308 C C . PRO A 1 174 ? -23.498 -4.279 34.660 1.00 74.94 174 PRO A C 1
ATOM 1310 O O . PRO A 1 174 ? -23.820 -3.192 35.130 1.00 74.94 174 PRO A O 1
ATOM 1313 N N . GLN A 1 175 ? -22.923 -5.237 35.394 1.00 76.56 175 GLN A N 1
ATOM 1314 C CA . GLN A 1 175 ? -22.592 -5.165 36.820 1.00 76.56 175 GLN A CA 1
ATOM 1315 C C . GLN A 1 175 ? -21.172 -4.630 37.100 1.00 76.56 175 GLN A C 1
ATOM 1317 O O . GLN A 1 175 ? -20.658 -4.821 38.200 1.00 76.56 175 GLN A O 1
ATOM 1322 N N . ASP A 1 176 ? -20.517 -3.998 36.118 1.00 73.25 176 ASP A N 1
ATOM 1323 C CA . ASP A 1 176 ? -19.154 -3.447 36.221 1.00 73.25 176 ASP A CA 1
ATOM 1324 C C . ASP A 1 176 ? -18.045 -4.462 36.557 1.00 73.25 176 ASP A C 1
ATOM 1326 O O . ASP A 1 176 ? -16.928 -4.085 36.918 1.00 73.25 176 ASP A O 1
ATOM 1330 N N . ARG A 1 177 ? -18.306 -5.757 36.368 1.00 75.19 177 ARG A N 1
ATOM 1331 C CA . ARG A 1 177 ? -17.291 -6.810 36.469 1.00 75.19 177 ARG A CA 1
ATOM 1332 C C . ARG A 1 177 ? -16.590 -6.997 35.128 1.00 75.19 177 ARG A C 1
ATOM 1334 O O . ARG A 1 177 ? -17.231 -6.983 34.076 1.00 75.19 177 ARG A O 1
ATOM 1341 N N . MET A 1 178 ? -15.275 -7.192 35.180 1.00 77.06 178 MET A N 1
ATOM 1342 C CA . MET A 1 178 ? -14.471 -7.540 34.010 1.00 77.06 178 MET A CA 1
ATOM 1343 C C . MET A 1 178 ? -14.732 -9.000 33.637 1.00 77.06 178 MET A C 1
ATOM 1345 O O . MET A 1 178 ? -14.612 -9.888 34.480 1.00 77.06 178 MET A O 1
ATOM 1349 N N . VAL A 1 179 ? -15.106 -9.236 32.384 1.00 80.94 179 VAL A N 1
ATOM 1350 C CA . VAL A 1 179 ? -15.333 -10.561 31.806 1.00 80.94 179 VAL A CA 1
ATOM 1351 C C . VAL A 1 179 ? -14.372 -10.735 30.641 1.00 80.94 179 VAL A C 1
ATOM 1353 O O . VAL A 1 179 ? -14.281 -9.868 29.771 1.00 80.94 179 VAL A O 1
ATOM 1356 N N . GLU A 1 180 ? -13.655 -11.854 30.633 1.00 81.69 180 GLU A N 1
ATOM 1357 C CA . GLU A 1 180 ? -12.808 -12.245 29.514 1.00 81.69 180 GLU A CA 1
ATOM 1358 C C . GLU A 1 180 ? -13.639 -12.973 28.456 1.00 81.69 180 GLU A C 1
ATOM 1360 O O . GLU A 1 180 ? -14.285 -13.985 28.736 1.00 81.69 180 GLU A O 1
ATOM 1365 N N . ILE A 1 181 ? -13.589 -12.477 27.224 1.00 81.19 181 ILE A N 1
ATOM 1366 C CA . ILE A 1 181 ? -14.118 -13.158 26.046 1.00 81.19 181 ILE A CA 1
ATOM 1367 C C . ILE A 1 181 ? -12.926 -13.753 25.300 1.00 81.19 181 ILE A C 1
ATOM 1369 O O . ILE A 1 181 ? -12.117 -13.023 24.720 1.00 81.19 181 ILE A O 1
ATOM 1373 N N . LYS A 1 182 ? -12.806 -15.086 25.333 1.00 78.69 182 LYS A N 1
ATOM 1374 C CA . LYS A 1 182 ? -11.737 -15.804 24.630 1.00 78.69 182 LYS A CA 1
ATOM 1375 C C . LYS A 1 182 ? -11.886 -15.642 23.125 1.00 78.69 182 LYS A C 1
ATOM 1377 O O . LYS A 1 182 ? -12.978 -15.773 22.578 1.00 78.69 182 LYS A O 1
ATOM 1382 N N . ILE A 1 183 ? -10.764 -15.394 22.464 1.00 71.94 183 ILE A N 1
ATOM 1383 C CA . ILE A 1 183 ? -10.686 -15.225 21.019 1.00 71.94 183 ILE A CA 1
ATOM 1384 C C . ILE A 1 183 ? -9.707 -16.239 20.463 1.00 71.94 183 ILE A C 1
ATOM 1386 O O . ILE A 1 183 ? -8.654 -16.495 21.043 1.00 71.94 183 ILE A O 1
ATOM 1390 N N . ASP A 1 184 ? -10.079 -16.814 19.328 1.00 74.25 184 ASP A N 1
ATOM 1391 C CA . ASP A 1 184 ? -9.175 -17.642 18.549 1.00 74.25 184 ASP A CA 1
ATOM 1392 C C . ASP A 1 184 ? -8.197 -16.738 17.772 1.00 74.25 184 ASP A C 1
ATOM 1394 O O . ASP A 1 184 ? -8.651 -15.950 16.927 1.00 74.25 184 ASP A O 1
ATOM 1398 N N . PRO A 1 185 ? -6.886 -16.797 18.066 1.00 65.62 185 PRO A N 1
ATOM 1399 C CA . PRO A 1 185 ? -5.882 -15.974 17.406 1.00 65.62 185 PRO A CA 1
ATOM 1400 C C . PRO A 1 185 ? -5.729 -16.316 15.919 1.00 65.62 185 PRO A C 1
ATOM 1402 O O . PRO A 1 185 ? -5.370 -15.432 15.141 1.00 65.62 185 PRO A O 1
ATOM 1405 N N . GLU A 1 186 ? -6.064 -17.539 15.488 1.00 69.94 186 GLU A N 1
ATOM 1406 C CA . GLU A 1 186 ? -5.953 -17.952 14.079 1.00 69.94 186 GLU A CA 1
ATOM 1407 C C . GLU A 1 186 ? -6.911 -17.171 13.164 1.00 69.94 186 GLU A C 1
ATOM 1409 O O . GLU A 1 186 ? -6.641 -16.958 11.981 1.00 69.94 186 GLU A O 1
ATOM 1414 N N . VAL A 1 187 ? -8.002 -16.639 13.721 1.00 74.44 187 VAL A N 1
ATOM 1415 C CA . VAL A 1 187 ? -8.976 -15.808 12.995 1.00 74.44 187 VAL A CA 1
ATOM 1416 C C . VAL A 1 187 ? -8.389 -14.430 12.627 1.00 74.44 187 VAL A C 1
ATOM 1418 O O . VAL A 1 187 ? -8.770 -13.813 11.621 1.00 74.44 187 VAL A O 1
ATOM 1421 N N . PHE A 1 188 ? -7.407 -13.952 13.397 1.00 73.62 188 PHE A N 1
ATOM 1422 C CA . PHE A 1 188 ? -6.808 -12.621 13.289 1.00 73.62 188 PHE A CA 1
ATOM 1423 C C . PHE A 1 188 ? -5.433 -12.621 12.619 1.00 73.62 188 PHE A C 1
ATOM 1425 O O . PHE A 1 188 ? -4.486 -11.991 13.086 1.00 73.62 188 PHE A O 1
ATOM 1432 N N . THR A 1 189 ? -5.334 -13.269 11.460 1.00 78.94 189 THR A N 1
ATOM 1433 C CA . THR A 1 189 ? -4.151 -13.143 10.602 1.00 78.94 189 THR A CA 1
ATOM 1434 C C . THR A 1 189 ? -3.934 -11.698 10.139 1.00 78.94 189 THR A C 1
ATOM 1436 O O . THR A 1 189 ? -4.884 -10.947 9.890 1.00 78.94 189 THR A O 1
ATOM 1439 N N . ASP A 1 190 ? -2.668 -11.288 10.032 1.00 80.38 190 ASP A N 1
ATOM 1440 C CA . ASP A 1 190 ? -2.311 -9.974 9.498 1.00 80.38 190 ASP A CA 1
ATOM 1441 C C . ASP A 1 190 ? -2.664 -9.891 8.003 1.00 80.38 190 ASP A C 1
ATOM 1443 O O . ASP A 1 190 ? -2.245 -10.719 7.192 1.00 80.38 190 ASP A O 1
ATOM 1447 N N . ARG A 1 191 ? -3.461 -8.881 7.638 1.00 84.44 191 ARG A N 1
ATOM 1448 C CA . ARG A 1 191 ? -3.972 -8.649 6.281 1.00 84.44 191 ARG A CA 1
ATOM 1449 C C . ARG A 1 191 ? -3.475 -7.320 5.704 1.00 84.44 191 ARG A C 1
ATOM 1451 O O . ARG A 1 191 ? -3.932 -6.910 4.635 1.00 84.44 191 ARG A O 1
ATOM 1458 N N . THR A 1 192 ? -2.503 -6.659 6.343 1.00 84.31 192 THR A N 1
ATOM 1459 C CA . THR A 1 192 ? -1.905 -5.382 5.896 1.00 84.31 192 THR A CA 1
ATOM 1460 C C . THR A 1 192 ? -1.281 -5.449 4.496 1.00 84.31 192 THR A C 1
ATOM 1462 O O . THR A 1 192 ? -1.175 -4.434 3.794 1.00 84.31 192 THR A O 1
ATOM 1465 N N . ALA A 1 193 ? -0.893 -6.645 4.047 1.00 84.12 193 ALA A N 1
ATOM 1466 C CA . ALA A 1 193 ? -0.405 -6.876 2.693 1.00 84.12 193 ALA A CA 1
ATOM 1467 C C . ALA A 1 193 ? -1.486 -6.635 1.623 1.00 84.12 193 ALA A C 1
ATOM 1469 O O . ALA A 1 193 ? -1.162 -6.120 0.551 1.00 84.12 193 ALA A O 1
ATOM 1470 N N . TYR A 1 194 ? -2.751 -6.941 1.931 1.00 83.12 194 TYR A N 1
ATOM 1471 C CA . TYR A 1 194 ? -3.862 -6.986 0.971 1.00 83.12 194 TYR A CA 1
ATOM 1472 C C . TYR A 1 194 ? -4.932 -5.921 1.216 1.00 83.12 194 TYR A C 1
ATOM 1474 O O . TYR A 1 194 ? -5.691 -5.603 0.303 1.00 83.12 194 TYR A O 1
ATOM 1482 N N . LEU A 1 195 ? -4.994 -5.356 2.422 1.00 88.06 195 LEU A N 1
ATOM 1483 C CA . LEU A 1 195 ? -6.007 -4.386 2.826 1.00 88.06 195 LEU A CA 1
ATOM 1484 C C . LEU A 1 195 ? -5.381 -3.040 3.200 1.00 88.06 195 LEU A C 1
ATOM 1486 O O . LEU A 1 195 ? -4.301 -2.956 3.784 1.00 88.06 195 LEU A O 1
ATOM 1490 N N . GLN A 1 196 ? -6.100 -1.964 2.902 1.00 87.62 196 GLN A N 1
ATOM 1491 C CA . GLN A 1 196 ? -5.786 -0.604 3.335 1.00 87.62 196 GLN A CA 1
ATOM 1492 C C . GLN A 1 196 ? -7.052 0.082 3.874 1.00 87.62 196 GLN A C 1
ATOM 1494 O O . GLN A 1 196 ? -8.162 -0.411 3.682 1.00 87.62 196 GLN A O 1
ATOM 1499 N N . VAL A 1 197 ? -6.888 1.208 4.569 1.00 88.06 197 VAL A N 1
ATOM 1500 C CA . VAL A 1 197 ? -8.004 1.990 5.128 1.00 88.06 197 VAL A CA 1
ATOM 1501 C C . VAL A 1 197 ? -8.157 3.269 4.311 1.00 88.06 197 VAL A C 1
ATOM 1503 O O . VAL A 1 197 ? -7.172 3.958 4.052 1.00 88.06 197 VAL A O 1
ATOM 1506 N N . CYS A 1 198 ? -9.377 3.585 3.877 1.00 81.56 198 CYS A N 1
ATOM 1507 C CA . CYS A 1 198 ? -9.656 4.820 3.151 1.00 81.56 198 CYS A CA 1
ATOM 1508 C C . CYS A 1 198 ? -9.533 6.037 4.079 1.00 81.56 198 CYS A C 1
ATOM 1510 O O . CYS A 1 198 ? -10.306 6.171 5.020 1.00 81.56 198 CYS A O 1
ATOM 1512 N N . GLU A 1 199 ? -8.659 6.990 3.763 1.00 81.56 199 GLU A N 1
ATOM 1513 C CA . GLU A 1 199 ? -8.468 8.199 4.583 1.00 81.56 199 GLU A CA 1
ATOM 1514 C C . GLU A 1 199 ? -9.703 9.112 4.653 1.00 81.56 199 GLU A C 1
ATOM 1516 O O . GLU A 1 199 ? -9.840 9.904 5.579 1.00 81.56 199 GLU A O 1
ATOM 1521 N N . GLY A 1 200 ? -10.607 9.029 3.671 1.00 76.38 200 GLY A N 1
ATOM 1522 C CA . GLY A 1 200 ? -11.824 9.842 3.649 1.00 76.38 200 GLY A CA 1
ATOM 1523 C C . GLY A 1 200 ? -12.927 9.291 4.544 1.00 76.38 200 GLY A C 1
ATOM 1524 O O . GLY A 1 200 ? -13.503 10.025 5.335 1.00 76.38 200 GLY A O 1
ATOM 1525 N N . CYS A 1 201 ? -13.237 8.002 4.401 1.00 77.69 201 CYS A N 1
ATOM 1526 C CA . CYS A 1 201 ? -14.400 7.400 5.056 1.00 77.69 201 CYS A CA 1
ATOM 1527 C C . CYS A 1 201 ? -14.058 6.248 6.006 1.00 77.69 201 CYS A C 1
ATOM 1529 O O . CYS A 1 201 ? -14.979 5.629 6.523 1.00 77.69 201 CYS A O 1
ATOM 1531 N N . GLN A 1 202 ? -12.781 5.925 6.212 1.00 82.94 202 GLN A N 1
ATOM 1532 C CA . GLN A 1 202 ? -12.293 4.847 7.084 1.00 82.94 202 GLN A CA 1
ATOM 1533 C C . GLN A 1 202 ? -12.772 3.429 6.716 1.00 82.94 202 GLN A C 1
ATOM 1535 O O . GLN A 1 202 ? -12.633 2.502 7.510 1.00 82.94 202 GLN A O 1
ATOM 1540 N N . ALA A 1 203 ? -13.302 3.226 5.503 1.00 79.56 203 ALA A N 1
ATOM 1541 C CA . ALA A 1 203 ? -13.640 1.893 5.005 1.00 79.56 203 ALA A CA 1
ATOM 1542 C C . ALA A 1 203 ? -12.378 1.058 4.765 1.00 79.56 203 ALA A C 1
ATOM 1544 O O . ALA A 1 203 ? -11.401 1.559 4.197 1.00 79.56 203 ALA A O 1
ATOM 1545 N N . THR A 1 204 ? -12.436 -0.223 5.124 1.00 86.44 204 THR A N 1
ATOM 1546 C CA . THR A 1 204 ? -11.438 -1.207 4.702 1.00 86.44 204 THR A CA 1
ATOM 1547 C C . THR A 1 204 ? -11.641 -1.536 3.230 1.00 86.44 204 THR A C 1
ATOM 1549 O O . THR A 1 204 ? -12.745 -1.847 2.790 1.00 86.44 204 THR A O 1
ATOM 1552 N N . ILE A 1 205 ? -10.567 -1.455 2.457 1.00 83.06 205 ILE A N 1
ATOM 1553 C CA . ILE A 1 205 ? -10.575 -1.601 1.002 1.00 83.06 205 ILE A CA 1
ATOM 1554 C C . ILE A 1 205 ? -9.404 -2.478 0.559 1.00 83.06 205 ILE A C 1
ATOM 1556 O O . ILE A 1 205 ? -8.365 -2.530 1.223 1.00 83.06 205 ILE A O 1
ATOM 1560 N N . LEU A 1 206 ? -9.562 -3.150 -0.581 1.00 82.94 206 LEU A N 1
ATOM 1561 C CA . LEU A 1 206 ? -8.484 -3.925 -1.190 1.00 82.94 206 LEU A CA 1
ATOM 1562 C C . LEU A 1 206 ? -7.352 -2.995 -1.635 1.00 82.94 206 LEU A C 1
ATOM 1564 O O . LEU A 1 206 ? -7.566 -1.945 -2.242 1.00 82.94 206 LEU A O 1
ATOM 1568 N N . LYS A 1 207 ? -6.119 -3.380 -1.331 1.00 80.19 207 LYS A N 1
ATOM 1569 C CA . LYS A 1 207 ? -4.928 -2.651 -1.750 1.00 80.19 207 LYS A CA 1
ATOM 1570 C C . LYS A 1 207 ? -4.816 -2.700 -3.274 1.00 80.19 207 LYS A C 1
ATOM 1572 O O . LYS A 1 207 ? -4.941 -3.759 -3.877 1.00 80.19 207 LYS A O 1
ATOM 1577 N N . GLY A 1 208 ? -4.592 -1.541 -3.890 1.00 72.62 208 GLY A N 1
ATOM 1578 C CA . GLY A 1 208 ? -4.594 -1.392 -5.350 1.00 72.62 208 GLY A CA 1
ATOM 1579 C C . GLY A 1 208 ? -5.951 -1.012 -5.954 1.00 72.62 208 GLY A C 1
ATOM 1580 O O . GLY A 1 208 ? -6.032 -0.799 -7.159 1.00 72.62 208 GLY A O 1
ATOM 1581 N N . SER A 1 209 ? -7.011 -0.859 -5.150 1.00 70.19 209 SER A N 1
ATOM 1582 C CA . SER A 1 209 ? -8.271 -0.281 -5.628 1.00 70.19 209 SER A CA 1
ATOM 1583 C C . SER A 1 209 ? -8.075 1.173 -6.085 1.00 70.19 209 SER A C 1
ATOM 1585 O O . SER A 1 209 ? -7.544 1.983 -5.323 1.00 70.19 209 SER A O 1
ATOM 1587 N N . MET A 1 210 ? -8.558 1.526 -7.282 1.00 68.88 210 MET A N 1
ATOM 1588 C CA . MET A 1 210 ? -8.494 2.904 -7.807 1.00 68.88 210 MET A CA 1
ATOM 1589 C C . MET A 1 210 ? -9.433 3.863 -7.061 1.00 68.88 210 MET A C 1
ATOM 1591 O O . MET A 1 210 ? -9.073 5.006 -6.781 1.00 68.88 210 MET A O 1
ATOM 1595 N N . TYR A 1 211 ? -10.617 3.377 -6.682 1.00 69.19 211 TYR A N 1
ATOM 1596 C CA . TYR A 1 211 ? -11.626 4.129 -5.939 1.00 69.19 211 TYR A CA 1
ATOM 1597 C C . TYR A 1 211 ? -11.992 3.405 -4.651 1.00 69.19 211 TYR A C 1
ATOM 1599 O O . TYR A 1 211 ? -11.955 2.175 -4.572 1.00 69.19 211 TYR A O 1
ATOM 1607 N N . CYS A 1 212 ? -12.392 4.170 -3.640 1.00 73.69 212 CYS A N 1
ATOM 1608 C CA . CYS A 1 212 ? -13.028 3.594 -2.470 1.00 73.69 212 CYS A CA 1
ATOM 1609 C C . CYS A 1 212 ? -14.441 3.127 -2.837 1.00 73.69 212 CYS A C 1
ATOM 1611 O O . CYS A 1 212 ? -15.291 3.953 -3.158 1.00 73.69 212 CYS A O 1
ATOM 1613 N N . GLY A 1 213 ? -14.715 1.826 -2.714 1.00 67.12 213 GLY A N 1
ATOM 1614 C CA . GLY A 1 213 ? -16.041 1.259 -2.993 1.00 67.12 213 GLY A CA 1
ATOM 1615 C C . GLY A 1 213 ? -17.171 1.778 -2.093 1.00 67.12 213 GLY A C 1
ATOM 1616 O O . GLY A 1 213 ? -18.332 1.558 -2.404 1.00 67.12 213 GLY A O 1
ATOM 1617 N N . ASN A 1 214 ? -16.851 2.484 -1.001 1.00 72.44 214 ASN A N 1
ATOM 1618 C CA . ASN A 1 214 ? -17.848 3.035 -0.082 1.00 72.44 214 ASN A CA 1
ATOM 1619 C C . ASN A 1 214 ? -18.132 4.526 -0.297 1.00 72.44 214 ASN A C 1
ATOM 1621 O O . ASN A 1 214 ? -19.278 4.943 -0.195 1.00 72.44 214 ASN A O 1
ATOM 1625 N N . CYS A 1 215 ? -17.106 5.363 -0.481 1.00 75.44 215 CYS A N 1
ATOM 1626 C CA . CYS A 1 215 ? -17.293 6.817 -0.608 1.00 75.44 215 CYS A CA 1
ATOM 1627 C C . CYS A 1 215 ? -16.983 7.360 -2.005 1.00 75.44 215 CYS A C 1
ATOM 1629 O O . CYS A 1 215 ? -17.035 8.569 -2.204 1.00 75.44 215 CYS A O 1
ATOM 1631 N N . GLY A 1 216 ? -16.589 6.502 -2.950 1.00 65.50 216 GLY A N 1
ATOM 1632 C CA . GLY A 1 216 ? -16.243 6.895 -4.317 1.00 65.50 216 GLY A CA 1
ATOM 1633 C C . GLY A 1 216 ? -14.967 7.733 -4.439 1.00 65.50 216 GLY A C 1
ATOM 1634 O O . GLY A 1 216 ? -14.588 8.107 -5.544 1.00 65.50 216 GLY A O 1
ATOM 1635 N N . ARG A 1 217 ? -14.274 8.030 -3.329 1.00 67.25 217 ARG A N 1
ATOM 1636 C CA . ARG A 1 217 ? -13.064 8.860 -3.345 1.00 67.25 217 ARG A CA 1
ATOM 1637 C C . ARG A 1 217 ? -11.955 8.168 -4.151 1.00 67.25 217 ARG A C 1
ATOM 1639 O O . ARG A 1 217 ? -11.700 6.984 -3.900 1.00 67.25 217 ARG A O 1
ATOM 1646 N N . PRO A 1 218 ? -11.269 8.883 -5.061 1.00 69.69 218 PRO A N 1
ATOM 1647 C CA . PRO A 1 218 ? -10.096 8.350 -5.738 1.00 69.69 218 PRO A CA 1
ATOM 1648 C C . PRO A 1 218 ? -8.972 8.126 -4.726 1.00 69.69 218 PRO A C 1
ATOM 1650 O O . PRO A 1 218 ? -8.688 8.980 -3.883 1.00 69.69 218 PRO A O 1
ATOM 1653 N N . LEU A 1 219 ? -8.352 6.955 -4.800 1.00 72.12 219 LEU A N 1
ATOM 1654 C CA . LEU A 1 219 ? -7.260 6.534 -3.918 1.00 72.12 219 LEU A CA 1
ATOM 1655 C C . LEU A 1 219 ? -5.906 6.609 -4.623 1.00 72.12 219 LEU A C 1
ATOM 1657 O O . LEU A 1 219 ? -4.861 6.610 -3.977 1.00 72.12 219 LEU A O 1
ATOM 1661 N N . THR A 1 220 ? -5.932 6.672 -5.952 1.00 70.94 220 THR A N 1
ATOM 1662 C CA . THR A 1 220 ? -4.763 6.802 -6.810 1.00 70.94 220 THR A CA 1
ATOM 1663 C C . THR A 1 220 ? -4.896 8.038 -7.693 1.00 70.94 220 THR A C 1
ATOM 1665 O O . THR A 1 220 ? -5.994 8.428 -8.085 1.00 70.94 220 THR A O 1
ATOM 1668 N N . LEU A 1 221 ? -3.763 8.659 -8.031 1.00 64.50 221 LEU A N 1
ATOM 1669 C CA . LEU A 1 221 ? -3.717 9.740 -9.024 1.00 64.50 221 LEU A CA 1
ATOM 1670 C C . LEU A 1 221 ? -4.168 9.245 -10.408 1.00 64.50 221 LEU A C 1
ATOM 1672 O O . LEU A 1 221 ? -4.824 9.984 -11.135 1.00 64.50 221 LEU A O 1
ATOM 1676 N N . GLU A 1 222 ? -3.903 7.974 -10.724 1.00 62.28 222 GLU A N 1
ATOM 1677 C CA . GLU A 1 222 ? -4.455 7.251 -11.880 1.00 62.28 222 GLU A CA 1
ATOM 1678 C C . GLU A 1 222 ? -5.984 7.337 -11.983 1.00 62.28 222 GLU A C 1
ATOM 1680 O O . GLU A 1 222 ? -6.513 7.460 -13.085 1.00 62.28 222 GLU A O 1
ATOM 1685 N N . ALA A 1 223 ? -6.696 7.311 -10.853 1.00 58.47 223 ALA A N 1
ATOM 1686 C CA . ALA A 1 223 ? -8.155 7.397 -10.823 1.00 58.47 223 ALA A CA 1
ATOM 1687 C C . ALA A 1 223 ? -8.682 8.803 -11.182 1.00 58.47 223 ALA A C 1
ATOM 1689 O O . ALA A 1 223 ? -9.876 8.978 -11.419 1.00 58.47 223 ALA A O 1
ATOM 1690 N N . VAL A 1 224 ? -7.806 9.813 -11.196 1.00 56.09 224 VAL A N 1
ATOM 1691 C CA . VAL A 1 224 ? -8.149 11.215 -11.482 1.00 56.09 224 VAL A CA 1
ATOM 1692 C C . VAL A 1 224 ? -7.580 11.671 -12.828 1.00 56.09 224 VAL A C 1
ATOM 1694 O O . VAL A 1 224 ? -8.210 12.473 -13.509 1.00 56.09 224 VAL A O 1
ATOM 1697 N N . GLN A 1 225 ? -6.407 11.172 -13.232 1.00 69.19 225 GLN A N 1
ATOM 1698 C CA . GLN A 1 225 ? -5.711 11.591 -14.453 1.00 69.19 225 GLN A CA 1
ATOM 1699 C C . GLN A 1 225 ? -5.162 10.379 -15.228 1.00 69.19 225 GLN A C 1
ATOM 1701 O O . GLN A 1 225 ? -4.008 9.983 -15.026 1.00 69.19 225 GLN A O 1
ATOM 1706 N N . PRO A 1 226 ? -5.947 9.793 -16.154 1.00 63.91 226 PRO A N 1
ATOM 1707 C CA . PRO A 1 226 ? -5.523 8.615 -16.917 1.00 63.91 226 PRO A CA 1
ATOM 1708 C C . PRO A 1 226 ? -4.326 8.897 -17.845 1.00 63.91 226 PRO A C 1
ATOM 1710 O O . PRO A 1 226 ? -3.535 7.997 -18.132 1.00 63.91 226 PRO A O 1
ATOM 1713 N N . GLU A 1 227 ? -4.142 10.153 -18.257 1.00 66.06 227 GLU A N 1
ATOM 1714 C CA . GLU A 1 227 ? -3.049 10.611 -19.129 1.00 66.06 227 GLU A CA 1
ATOM 1715 C C . GLU A 1 227 ? -1.654 10.433 -18.501 1.00 66.06 227 GLU A C 1
ATOM 1717 O O . GLU A 1 227 ? -0.657 10.233 -19.207 1.00 66.06 227 GLU A O 1
ATOM 1722 N N . LEU A 1 228 ? -1.568 10.432 -17.165 1.00 67.00 228 LEU A N 1
ATOM 1723 C CA . LEU A 1 228 ? -0.312 10.197 -16.453 1.00 67.00 228 LEU A CA 1
ATOM 1724 C C . LEU A 1 228 ? 0.206 8.767 -16.670 1.00 67.00 228 LEU A C 1
ATOM 1726 O O . LEU A 1 228 ? 1.416 8.565 -16.782 1.00 67.00 228 LEU A O 1
ATOM 1730 N N . ARG A 1 229 ? -0.691 7.779 -16.806 1.00 64.88 229 ARG A N 1
ATOM 1731 C CA . ARG A 1 229 ? -0.325 6.370 -17.032 1.00 64.88 229 ARG A CA 1
ATOM 1732 C C . ARG A 1 229 ? 0.256 6.153 -18.428 1.00 64.88 229 ARG A C 1
ATOM 1734 O O . ARG A 1 229 ? 1.255 5.444 -18.600 1.00 64.88 229 ARG A O 1
ATOM 1741 N N . THR A 1 230 ? -0.342 6.782 -19.439 1.00 70.38 230 THR A N 1
ATOM 1742 C CA . THR A 1 230 ? 0.162 6.733 -20.819 1.00 70.38 230 THR A CA 1
ATOM 1743 C C . THR A 1 230 ? 1.520 7.419 -20.934 1.00 70.38 230 THR A C 1
ATOM 1745 O O . THR A 1 230 ? 2.445 6.831 -21.493 1.00 70.38 230 THR A O 1
ATOM 1748 N N . GLY A 1 231 ? 1.694 8.594 -20.316 1.00 74.56 231 GLY A N 1
ATOM 1749 C CA . GLY A 1 231 ? 2.974 9.309 -20.322 1.00 74.56 231 GLY A CA 1
ATOM 1750 C C . GLY A 1 231 ? 4.095 8.528 -19.631 1.00 74.56 231 GLY A C 1
ATOM 1751 O O . GLY A 1 231 ? 5.200 8.406 -20.166 1.00 74.56 231 GLY A O 1
ATOM 1752 N N . ALA A 1 232 ? 3.805 7.922 -18.480 1.00 72.69 232 ALA A N 1
ATOM 1753 C CA . ALA A 1 232 ? 4.806 7.205 -17.703 1.00 72.69 232 ALA A CA 1
ATOM 1754 C C . ALA A 1 232 ? 5.247 5.880 -18.351 1.00 72.69 232 ALA A C 1
ATOM 1756 O O . ALA A 1 232 ? 6.444 5.584 -18.427 1.00 72.69 232 ALA A O 1
ATOM 1757 N N . SER A 1 233 ? 4.299 5.098 -18.877 1.00 76.25 233 SER A N 1
ATOM 1758 C CA . SER A 1 233 ? 4.602 3.849 -19.591 1.00 76.25 233 SER A CA 1
ATOM 1759 C C . SER A 1 233 ? 5.353 4.094 -20.906 1.00 76.25 233 SER A C 1
ATOM 1761 O O . SER A 1 233 ? 6.301 3.367 -21.219 1.00 76.25 233 SER A O 1
ATOM 1763 N N . GLN A 1 234 ? 5.004 5.155 -21.640 1.00 83.75 234 GLN A N 1
ATOM 1764 C CA . GLN A 1 234 ? 5.703 5.572 -22.854 1.00 83.75 234 GLN A CA 1
ATOM 1765 C C . GLN A 1 234 ? 7.126 6.071 -22.557 1.00 83.75 234 GLN A C 1
ATOM 1767 O O . GLN A 1 234 ? 8.069 5.709 -23.269 1.00 83.75 234 GLN A O 1
ATOM 1772 N N . ALA A 1 235 ? 7.318 6.851 -21.489 1.00 81.19 235 ALA A N 1
ATOM 1773 C CA . ALA A 1 235 ? 8.638 7.307 -21.053 1.00 81.19 235 ALA A CA 1
ATOM 1774 C C . ALA A 1 235 ? 9.546 6.127 -20.654 1.00 81.19 235 ALA A C 1
ATOM 1776 O O . ALA A 1 235 ? 10.675 6.022 -21.136 1.00 81.19 235 ALA A O 1
ATOM 1777 N N . ALA A 1 236 ? 9.039 5.184 -19.852 1.00 80.44 236 ALA A N 1
ATOM 1778 C CA . ALA A 1 236 ? 9.791 3.991 -19.457 1.00 80.44 236 ALA A CA 1
ATOM 1779 C C . ALA A 1 236 ? 10.121 3.078 -20.655 1.00 80.44 236 ALA A C 1
ATOM 1781 O O . ALA A 1 236 ? 11.241 2.580 -20.774 1.00 80.44 236 ALA A O 1
ATOM 1782 N N . GLY A 1 237 ? 9.168 2.876 -21.572 1.00 86.81 237 GLY A N 1
ATOM 1783 C CA . GLY A 1 237 ? 9.374 2.060 -22.770 1.00 86.81 237 GLY A CA 1
ATOM 1784 C C . GLY A 1 237 ? 10.355 2.685 -23.766 1.00 86.81 237 GLY A C 1
ATOM 1785 O O . GLY A 1 237 ? 11.205 1.984 -24.315 1.00 86.81 237 GLY A O 1
ATOM 1786 N N . SER A 1 238 ? 10.277 4.000 -23.982 1.00 85.19 238 SER A N 1
ATOM 1787 C CA . SER A 1 238 ? 11.209 4.721 -24.860 1.00 85.19 238 SER A CA 1
ATOM 1788 C C . SER A 1 238 ? 12.632 4.752 -24.299 1.00 85.19 238 SER A C 1
ATOM 1790 O O . SER A 1 238 ? 13.575 4.541 -25.057 1.00 85.19 238 SER A O 1
ATOM 1792 N N . SER A 1 239 ? 12.796 4.908 -22.979 1.00 87.06 239 SER A N 1
ATOM 1793 C CA . SER A 1 239 ? 14.104 4.825 -22.315 1.00 87.06 239 SER A CA 1
ATOM 1794 C C . SER A 1 239 ? 14.814 3.499 -22.602 1.00 87.06 239 SER A C 1
ATOM 1796 O O . SER A 1 239 ? 15.966 3.498 -23.037 1.00 87.06 239 SER A O 1
ATOM 1798 N N . LEU A 1 240 ? 14.110 2.373 -22.440 1.00 88.94 240 LEU A N 1
ATOM 1799 C CA . LEU A 1 240 ? 14.673 1.052 -22.716 1.00 88.94 240 LEU A CA 1
ATOM 1800 C C . LEU A 1 240 ? 15.050 0.884 -24.195 1.00 88.94 240 LEU A C 1
ATOM 1802 O O . LEU A 1 240 ? 16.133 0.387 -24.496 1.00 88.94 240 LEU A O 1
ATOM 1806 N N . ARG A 1 241 ? 14.175 1.307 -25.118 1.00 92.56 241 ARG A N 1
ATOM 1807 C CA . ARG A 1 241 ? 14.436 1.211 -26.565 1.00 92.56 241 ARG A CA 1
ATOM 1808 C C . ARG A 1 241 ? 15.682 1.998 -26.962 1.00 92.56 241 ARG A C 1
ATOM 1810 O O . ARG A 1 241 ? 16.543 1.444 -27.636 1.00 92.56 241 ARG A O 1
ATOM 1817 N 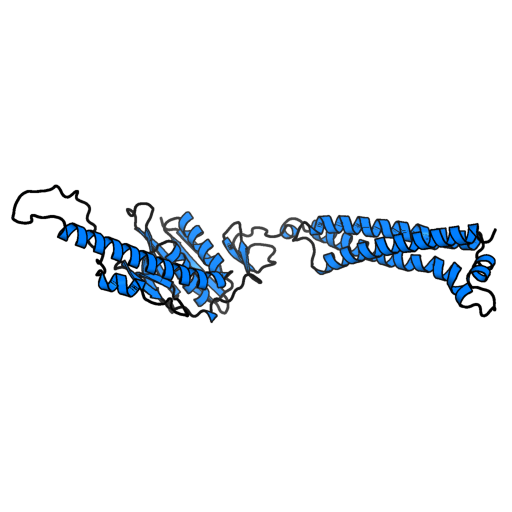N . TYR A 1 242 ? 15.801 3.251 -26.521 1.00 90.81 242 TYR A N 1
ATOM 1818 C CA . TYR A 1 242 ? 16.987 4.060 -26.808 1.00 90.81 242 TYR A CA 1
ATOM 1819 C C . TYR A 1 242 ? 18.252 3.452 -26.199 1.00 90.81 242 TYR A C 1
ATOM 1821 O O . TYR A 1 242 ? 19.272 3.409 -26.878 1.00 90.81 242 TYR A O 1
ATOM 1829 N N . GLY A 1 243 ? 18.176 2.917 -24.974 1.00 87.00 243 GLY A N 1
ATOM 1830 C CA . GLY A 1 243 ? 19.305 2.244 -24.329 1.00 87.00 243 GLY A CA 1
ATOM 1831 C C . GLY A 1 243 ? 19.786 1.014 -25.105 1.00 87.00 243 GLY A C 1
ATOM 1832 O O . GLY A 1 243 ? 20.977 0.882 -25.362 1.00 87.00 243 GLY A O 1
ATOM 1833 N N . LEU A 1 244 ? 18.872 0.141 -25.542 1.00 93.62 244 LEU A N 1
ATOM 1834 C CA . LEU A 1 244 ? 19.222 -1.051 -26.327 1.00 93.62 244 LEU A CA 1
ATOM 1835 C C . LEU A 1 244 ? 19.840 -0.696 -27.685 1.00 93.62 244 LEU A C 1
ATOM 1837 O O . LEU A 1 244 ? 20.854 -1.275 -28.066 1.00 93.62 244 LEU A O 1
ATOM 1841 N N . VAL A 1 245 ? 19.257 0.273 -28.398 1.00 93.38 245 VAL A N 1
ATOM 1842 C CA . VAL A 1 245 ? 19.787 0.720 -29.695 1.00 93.38 245 VAL A CA 1
ATOM 1843 C C . VAL A 1 245 ? 21.157 1.382 -29.524 1.00 93.38 245 VAL A C 1
ATOM 1845 O O . VAL A 1 245 ? 22.055 1.123 -30.319 1.00 93.38 245 VAL A O 1
ATOM 1848 N N . ALA A 1 246 ? 21.352 2.178 -28.468 1.00 91.00 246 ALA A N 1
ATOM 1849 C CA . ALA A 1 246 ? 22.642 2.791 -28.167 1.00 91.00 246 ALA A CA 1
ATOM 1850 C C . ALA A 1 246 ? 23.735 1.735 -27.944 1.00 91.00 246 ALA A C 1
ATOM 1852 O O . ALA A 1 246 ? 24.809 1.836 -28.527 1.00 91.00 246 ALA A O 1
ATOM 1853 N N . VAL A 1 247 ? 23.448 0.688 -27.163 1.00 91.62 247 VAL A N 1
ATOM 1854 C CA . VAL A 1 247 ? 24.392 -0.418 -26.937 1.00 91.62 247 VAL A CA 1
ATOM 1855 C C . VAL A 1 247 ? 24.683 -1.190 -28.224 1.00 91.62 247 VAL A C 1
ATOM 1857 O O . VAL A 1 247 ? 25.840 -1.512 -28.479 1.00 91.62 247 VAL A O 1
ATOM 1860 N N . ALA A 1 248 ? 23.673 -1.445 -29.060 1.00 93.00 248 ALA A N 1
ATOM 1861 C CA . ALA A 1 248 ? 23.876 -2.107 -30.347 1.00 93.00 248 ALA A CA 1
ATOM 1862 C C . ALA A 1 248 ? 24.801 -1.296 -31.272 1.00 93.00 248 ALA A C 1
ATOM 1864 O O . ALA A 1 248 ? 25.689 -1.859 -31.907 1.00 93.00 248 ALA A O 1
ATOM 1865 N N . LEU A 1 249 ? 24.648 0.031 -31.306 1.00 92.94 249 LEU A N 1
ATOM 1866 C CA . LEU A 1 249 ? 25.509 0.918 -32.096 1.00 92.94 249 LEU A CA 1
ATOM 1867 C C . LEU A 1 249 ? 26.943 0.998 -31.553 1.00 92.94 249 LEU A C 1
ATOM 1869 O O . LEU A 1 249 ? 27.879 1.136 -32.340 1.00 92.94 249 LEU A O 1
ATOM 1873 N N . SER A 1 250 ? 27.148 0.807 -30.246 1.00 92.25 250 SER A N 1
ATOM 1874 C CA . SER A 1 250 ? 28.486 0.696 -29.641 1.00 92.25 250 SER A CA 1
ATOM 1875 C C . SER A 1 250 ? 29.293 -0.516 -30.124 1.00 92.25 250 SER A C 1
ATOM 1877 O O . SER A 1 250 ? 30.496 -0.578 -29.867 1.00 92.25 250 SER A O 1
ATOM 1879 N N . LEU A 1 251 ? 28.666 -1.479 -30.812 1.00 92.50 251 LEU A N 1
ATOM 1880 C CA . LEU A 1 251 ? 29.357 -2.610 -31.442 1.00 92.50 251 LEU A CA 1
ATOM 1881 C C . LEU A 1 251 ? 29.932 -2.256 -32.819 1.00 92.50 251 LEU A C 1
ATOM 1883 O O . LEU A 1 251 ? 30.835 -2.941 -33.290 1.00 92.50 251 LEU A O 1
ATOM 1887 N N . VAL A 1 252 ? 29.463 -1.186 -33.467 1.00 92.25 252 VAL A N 1
ATOM 1888 C CA . VAL A 1 252 ? 29.941 -0.788 -34.803 1.00 92.25 252 VAL A CA 1
ATOM 1889 C C . VAL A 1 252 ? 31.454 -0.513 -34.817 1.00 92.25 252 VAL A C 1
ATOM 1891 O O . VAL A 1 252 ? 32.129 -1.052 -35.695 1.00 92.25 252 VAL A O 1
ATOM 1894 N N . PRO A 1 253 ? 32.044 0.230 -33.857 1.00 89.56 253 PRO A N 1
ATOM 1895 C CA . PRO A 1 253 ? 33.494 0.425 -33.821 1.00 89.56 253 PRO A CA 1
ATOM 1896 C C . PRO A 1 253 ? 34.265 -0.884 -33.623 1.00 89.56 253 PRO A C 1
ATOM 1898 O O . PRO A 1 253 ? 35.298 -1.071 -34.257 1.00 89.56 253 PRO A O 1
ATOM 1901 N N . PHE A 1 254 ? 33.743 -1.825 -32.829 1.00 90.69 254 PHE A N 1
ATOM 1902 C CA . PHE A 1 254 ? 34.348 -3.152 -32.688 1.00 90.69 254 PHE A CA 1
ATOM 1903 C C . PHE A 1 254 ? 34.390 -3.887 -34.030 1.00 90.69 254 PHE A C 1
ATOM 1905 O O . PHE A 1 254 ? 35.448 -4.359 -34.439 1.00 90.69 254 PHE A O 1
ATOM 1912 N N . LEU A 1 255 ? 33.257 -3.936 -34.735 1.00 92.00 255 LEU A N 1
ATOM 1913 C CA . LEU A 1 255 ? 33.128 -4.629 -36.018 1.00 92.00 255 LEU A CA 1
ATOM 1914 C C . LEU A 1 255 ? 34.025 -4.030 -37.110 1.00 92.00 255 LEU A C 1
ATOM 1916 O O . LEU A 1 255 ? 34.523 -4.764 -37.958 1.00 92.00 255 LEU A O 1
ATOM 1920 N N . VAL A 1 256 ? 34.234 -2.712 -37.097 1.00 89.25 256 VAL A N 1
ATOM 1921 C CA . VAL A 1 256 ? 35.007 -2.005 -38.131 1.00 89.25 256 VAL A CA 1
ATOM 1922 C C . VAL A 1 256 ? 36.504 -1.956 -37.805 1.00 89.25 256 VAL A C 1
ATOM 1924 O O . VAL A 1 256 ? 37.336 -2.131 -38.699 1.00 89.25 256 VAL A O 1
ATOM 1927 N N . LEU A 1 257 ? 36.862 -1.697 -36.545 1.00 87.31 257 LEU A N 1
ATOM 1928 C CA . LEU A 1 257 ? 38.239 -1.385 -36.151 1.00 87.31 257 LEU A CA 1
ATOM 1929 C C . LEU A 1 257 ? 38.982 -2.582 -35.553 1.00 87.31 257 LEU A C 1
ATOM 1931 O O . LEU A 1 257 ? 40.176 -2.711 -35.785 1.00 87.31 257 LEU A O 1
ATOM 1935 N N . VAL A 1 258 ? 38.302 -3.450 -34.798 1.00 88.38 258 VAL A N 1
ATOM 1936 C CA . VAL A 1 258 ? 38.969 -4.440 -33.931 1.00 88.38 258 VAL A CA 1
ATOM 1937 C C . VAL A 1 258 ? 38.750 -5.878 -34.390 1.00 88.38 258 VAL A C 1
ATOM 1939 O O . VAL A 1 258 ? 39.700 -6.654 -34.428 1.00 88.38 258 VAL A O 1
ATOM 1942 N N . LEU A 1 259 ? 37.529 -6.246 -34.785 1.00 91.00 259 LEU A N 1
ATOM 1943 C CA . LEU A 1 259 ? 37.213 -7.606 -35.223 1.00 91.00 259 LEU A CA 1
ATOM 1944 C C . LEU A 1 259 ? 38.060 -8.070 -36.426 1.00 91.00 259 LEU A C 1
ATOM 1946 O O . LEU A 1 259 ? 38.560 -9.190 -36.368 1.00 91.00 259 LEU A O 1
ATOM 1950 N N . PRO A 1 260 ? 38.297 -7.255 -37.475 1.00 89.19 260 PRO A N 1
ATOM 1951 C CA . PRO A 1 260 ? 39.137 -7.678 -38.597 1.00 89.19 260 PRO A CA 1
ATOM 1952 C C . PRO A 1 260 ? 40.588 -7.952 -38.183 1.00 89.19 260 PRO A C 1
ATOM 1954 O O . PRO A 1 260 ? 41.213 -8.860 -38.713 1.00 89.19 260 PRO A O 1
ATOM 1957 N N . VAL A 1 261 ? 41.098 -7.202 -37.201 1.00 87.81 261 VAL A N 1
ATOM 1958 C CA . VAL A 1 261 ? 42.462 -7.351 -36.671 1.00 87.81 261 VAL A CA 1
ATOM 1959 C C . VAL A 1 261 ? 42.587 -8.599 -35.795 1.00 87.81 261 VAL A C 1
ATOM 1961 O O . VAL A 1 261 ? 43.596 -9.292 -35.845 1.00 87.81 261 VAL A O 1
ATOM 1964 N N . LEU A 1 262 ? 41.551 -8.913 -35.010 1.00 86.88 262 LEU A N 1
ATOM 1965 C CA . LEU A 1 262 ? 41.477 -10.139 -34.204 1.00 86.88 262 LEU A CA 1
ATOM 1966 C C . LEU A 1 262 ? 41.451 -11.416 -35.050 1.00 86.88 262 LEU A C 1
ATOM 1968 O O . LEU A 1 262 ? 41.892 -12.458 -34.578 1.00 86.88 262 LEU A O 1
ATOM 1972 N N . LEU A 1 263 ? 40.895 -11.339 -36.260 1.00 89.69 263 LEU A N 1
ATOM 1973 C CA . LEU A 1 263 ? 40.777 -12.470 -37.180 1.00 89.69 263 LEU A CA 1
ATOM 1974 C C . LEU A 1 263 ? 42.009 -12.641 -38.085 1.00 89.69 263 LEU A C 1
ATOM 1976 O O . LEU A 1 263 ? 42.071 -13.616 -38.828 1.00 89.69 263 LEU A O 1
ATOM 1980 N N . ASP A 1 264 ? 42.968 -11.714 -38.044 1.00 86.25 264 ASP A N 1
ATOM 1981 C CA . ASP A 1 264 ? 44.201 -11.800 -38.824 1.00 86.25 264 ASP A CA 1
ATOM 1982 C C . ASP A 1 264 ? 45.238 -12.706 -38.131 1.00 86.25 264 ASP A C 1
ATOM 1984 O O . ASP A 1 264 ? 45.659 -12.447 -36.999 1.00 86.25 264 ASP A O 1
ATOM 1988 N N . GLU A 1 265 ? 45.692 -13.748 -38.832 1.00 83.19 265 GLU A N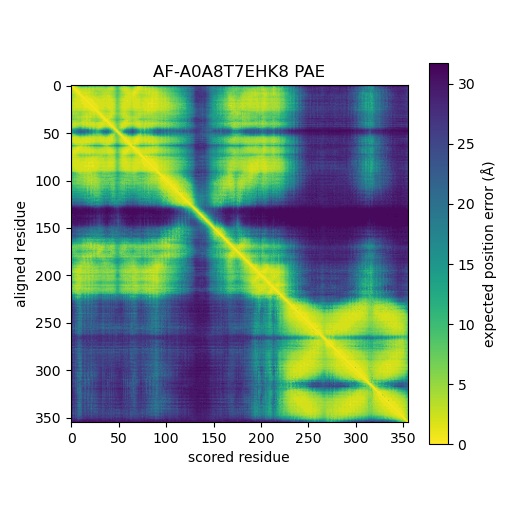 1
ATOM 1989 C CA . GLU A 1 265 ? 46.642 -14.763 -38.349 1.00 83.19 265 GLU A CA 1
ATOM 1990 C C . GLU A 1 265 ? 48.123 -14.347 -38.469 1.00 83.19 265 GLU A C 1
ATOM 1992 O O . GLU A 1 265 ? 49.020 -15.138 -38.181 1.00 83.19 265 GLU A O 1
ATOM 1997 N N . SER A 1 266 ? 48.417 -13.105 -38.870 1.00 79.62 266 SER A N 1
ATOM 1998 C CA . SER A 1 266 ? 49.797 -12.602 -38.968 1.00 79.62 266 SER A CA 1
ATOM 1999 C C . SER A 1 266 ? 50.591 -12.693 -37.643 1.00 79.62 266 SER A C 1
ATOM 2001 O O . SER A 1 266 ? 50.030 -12.673 -36.546 1.00 79.62 266 SER A O 1
ATOM 2003 N N . SER A 1 267 ? 51.925 -12.767 -37.709 1.00 79.25 267 SER A N 1
ATOM 2004 C CA . SER A 1 267 ? 52.795 -12.897 -36.522 1.00 79.25 267 SER A CA 1
ATOM 2005 C C . SER A 1 267 ? 53.090 -11.575 -35.794 1.00 79.25 267 SER A C 1
ATOM 2007 O O . SER A 1 267 ? 53.877 -11.559 -34.849 1.00 79.25 267 SER A O 1
ATOM 2009 N N . LEU A 1 268 ? 52.519 -10.462 -36.263 1.00 80.50 268 LEU A N 1
ATOM 2010 C CA . LEU A 1 268 ? 52.696 -9.130 -35.679 1.00 80.50 268 LEU A CA 1
ATOM 2011 C C . LEU A 1 268 ? 51.998 -9.008 -34.320 1.00 80.50 268 LEU A C 1
ATOM 2013 O O . LEU A 1 268 ? 51.033 -9.722 -34.027 1.00 80.50 268 LEU A O 1
ATOM 2017 N N . SER A 1 269 ? 52.459 -8.064 -33.495 1.00 83.44 269 SER A N 1
ATOM 2018 C CA . SER A 1 269 ? 51.757 -7.730 -32.257 1.00 83.44 269 SER A CA 1
ATOM 2019 C C . SER A 1 269 ? 50.399 -7.084 -32.574 1.00 83.44 269 SER A C 1
ATOM 2021 O O . SER A 1 269 ? 50.228 -6.439 -33.608 1.00 83.44 269 SER A O 1
ATOM 2023 N N . PHE A 1 270 ? 49.408 -7.247 -31.691 1.00 82.56 270 PHE A N 1
ATOM 2024 C CA . PHE A 1 270 ? 48.050 -6.726 -31.916 1.00 82.56 270 PHE A CA 1
ATOM 2025 C C . PHE A 1 270 ? 48.023 -5.215 -32.203 1.00 82.56 270 PHE A C 1
ATOM 2027 O O . PHE A 1 270 ? 47.239 -4.766 -33.035 1.00 82.56 270 PHE A O 1
ATOM 2034 N N . LEU A 1 271 ? 48.879 -4.438 -31.532 1.00 79.69 271 LEU A N 1
ATOM 2035 C CA . LEU A 1 271 ? 48.931 -2.985 -31.703 1.00 79.69 271 LEU A CA 1
ATOM 2036 C C . LEU A 1 271 ? 49.505 -2.580 -33.065 1.00 79.69 271 LEU A C 1
ATOM 2038 O O . LEU A 1 271 ? 48.992 -1.635 -33.658 1.00 79.69 271 LEU A O 1
ATOM 2042 N N . ASP A 1 272 ? 50.484 -3.320 -33.588 1.00 81.94 272 ASP A N 1
ATOM 2043 C CA . ASP A 1 272 ? 51.063 -3.051 -34.912 1.00 81.94 272 ASP A CA 1
ATOM 2044 C C . ASP A 1 272 ? 50.036 -3.337 -36.015 1.00 81.94 272 ASP A C 1
ATOM 2046 O O . ASP A 1 272 ? 49.791 -2.495 -36.878 1.00 81.94 272 ASP A O 1
ATOM 2050 N N . LYS A 1 273 ? 49.333 -4.477 -35.916 1.00 82.62 273 LYS A N 1
ATOM 2051 C CA . LYS A 1 273 ? 48.234 -4.814 -36.838 1.00 82.62 273 LYS A CA 1
ATOM 2052 C C . LYS A 1 273 ? 47.121 -3.769 -36.805 1.00 82.62 273 LYS A C 1
ATOM 2054 O O . LYS A 1 273 ? 46.554 -3.412 -37.836 1.00 82.62 273 LYS A O 1
ATOM 2059 N N . LEU A 1 274 ? 46.781 -3.289 -35.607 1.00 82.12 274 LEU A N 1
ATOM 2060 C CA . LEU A 1 274 ? 45.763 -2.261 -35.423 1.00 82.12 274 LEU A CA 1
ATOM 2061 C C . LEU A 1 274 ? 46.209 -0.931 -36.047 1.00 82.12 274 LEU A C 1
ATOM 2063 O O . LEU A 1 274 ? 45.407 -0.294 -36.724 1.00 82.12 274 LEU A O 1
ATOM 2067 N N . GLY A 1 275 ? 47.475 -0.544 -35.870 1.00 81.69 275 GLY A N 1
ATOM 2068 C CA . GLY A 1 275 ? 48.058 0.655 -36.476 1.00 81.69 275 GLY A CA 1
ATOM 2069 C C . GLY A 1 275 ? 48.032 0.629 -38.006 1.00 81.69 275 GLY A C 1
ATOM 2070 O O . GLY A 1 275 ? 47.645 1.616 -38.623 1.00 81.69 275 GLY A O 1
ATOM 2071 N N . GLU A 1 276 ? 48.350 -0.512 -38.622 1.00 83.81 276 GLU A N 1
ATOM 2072 C CA . GLU A 1 276 ? 48.284 -0.675 -40.082 1.00 83.81 276 GLU A CA 1
ATOM 2073 C C . GLU A 1 276 ? 46.841 -0.726 -40.613 1.00 83.81 276 GLU A C 1
ATOM 2075 O O . GLU A 1 276 ? 46.535 -0.210 -41.693 1.00 83.81 276 GLU A O 1
ATOM 2080 N N . TRP A 1 277 ? 45.923 -1.345 -39.864 1.00 86.31 277 TRP A N 1
ATOM 2081 C CA . TRP A 1 277 ? 44.535 -1.522 -40.292 1.00 86.31 277 TRP A CA 1
ATOM 2082 C C . TRP A 1 277 ? 43.700 -0.241 -40.195 1.00 86.31 277 TRP A C 1
ATOM 2084 O O . TRP A 1 277 ? 42.805 -0.013 -41.026 1.00 86.31 277 TRP A O 1
ATOM 2094 N N . VAL A 1 278 ? 43.931 0.570 -39.162 1.00 85.75 278 VAL A N 1
ATOM 2095 C CA . VAL A 1 278 ? 43.110 1.737 -38.834 1.00 85.75 278 VAL A CA 1
ATOM 2096 C C . VAL A 1 278 ? 43.462 2.906 -39.755 1.00 85.75 278 VAL A C 1
ATOM 2098 O O . VAL A 1 278 ? 44.492 3.553 -39.624 1.00 85.75 278 VAL A O 1
ATOM 2101 N N . THR A 1 279 ? 42.555 3.228 -40.681 1.00 87.12 279 THR A N 1
ATOM 2102 C CA . THR A 1 279 ? 42.688 4.391 -41.573 1.00 87.12 279 THR A CA 1
ATOM 2103 C C . THR A 1 279 ? 41.776 5.542 -41.138 1.00 87.12 279 THR A C 1
ATOM 2105 O O . THR A 1 279 ? 40.722 5.292 -40.537 1.00 87.12 279 THR A O 1
ATOM 2108 N N . PRO A 1 280 ? 42.085 6.805 -41.507 1.00 87.06 280 PRO A N 1
ATOM 2109 C CA . PRO A 1 280 ? 41.221 7.953 -41.213 1.00 87.06 280 PRO A CA 1
ATOM 2110 C C . PRO A 1 280 ? 39.771 7.767 -41.686 1.00 87.06 280 PRO A C 1
ATOM 2112 O O . PRO A 1 280 ? 38.832 8.193 -41.015 1.00 87.06 280 PRO A O 1
ATOM 2115 N N . LEU A 1 281 ? 39.572 7.065 -42.808 1.00 88.62 281 LEU A N 1
ATOM 2116 C CA . LEU A 1 281 ? 38.246 6.736 -43.330 1.00 88.62 281 LEU A CA 1
ATOM 2117 C C . LEU A 1 281 ? 37.476 5.785 -42.396 1.00 88.62 281 LEU A C 1
ATOM 2119 O O . LEU A 1 281 ? 36.310 6.035 -42.098 1.00 88.62 281 LEU A O 1
ATOM 2123 N N . LYS A 1 282 ? 38.117 4.715 -41.904 1.00 88.88 282 LYS A N 1
ATOM 2124 C CA . LYS A 1 282 ? 37.490 3.751 -40.979 1.00 88.88 282 LYS A CA 1
ATOM 2125 C C . LYS A 1 282 ? 37.174 4.400 -39.631 1.00 88.88 282 LYS A C 1
ATOM 2127 O O . LYS A 1 282 ? 36.097 4.161 -39.083 1.00 88.88 282 LYS A O 1
ATOM 2132 N N . ILE A 1 283 ? 38.057 5.280 -39.149 1.00 87.69 283 ILE A N 1
ATOM 2133 C CA . ILE A 1 283 ? 37.803 6.118 -37.969 1.00 87.69 283 ILE A CA 1
ATOM 2134 C C . ILE A 1 283 ? 36.559 6.980 -38.2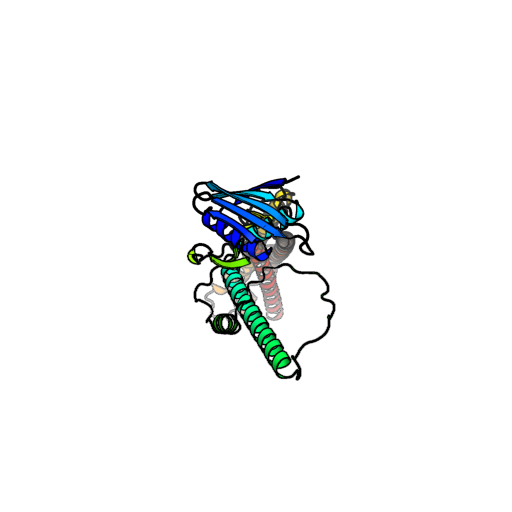07 1.00 87.69 283 ILE A C 1
ATOM 2136 O O . ILE A 1 283 ? 35.624 6.921 -37.410 1.00 87.69 283 ILE A O 1
ATOM 2140 N N . GLY A 1 284 ? 36.496 7.711 -39.325 1.00 87.00 284 GLY A N 1
ATOM 2141 C CA . GLY A 1 284 ? 35.356 8.566 -39.667 1.00 87.00 284 GLY A CA 1
ATOM 2142 C C . GLY A 1 284 ? 34.027 7.806 -39.735 1.00 87.00 284 GLY A C 1
ATOM 2143 O O . GLY A 1 284 ? 33.036 8.243 -39.151 1.00 87.00 284 GLY A O 1
ATOM 2144 N N . ILE A 1 285 ? 34.014 6.629 -40.368 1.00 87.75 285 ILE A N 1
ATOM 2145 C CA . ILE A 1 285 ? 32.826 5.765 -40.443 1.00 87.75 285 ILE A CA 1
ATOM 2146 C C . ILE A 1 285 ? 32.410 5.292 -39.043 1.00 87.75 285 ILE A C 1
ATOM 2148 O O . ILE A 1 285 ? 31.238 5.402 -38.684 1.00 87.75 285 ILE A O 1
ATOM 2152 N N . SER A 1 286 ? 33.356 4.815 -38.226 1.00 89.31 286 SER A N 1
ATOM 2153 C CA . SER A 1 286 ? 33.063 4.357 -36.861 1.00 89.31 286 SER A CA 1
ATOM 2154 C C . SER A 1 286 ? 32.516 5.483 -35.974 1.00 89.31 286 SER A C 1
ATOM 2156 O O . SER A 1 286 ? 31.580 5.264 -35.201 1.00 89.31 286 SER A O 1
ATOM 2158 N N . ALA A 1 287 ? 33.034 6.703 -36.144 1.00 89.62 287 ALA A N 1
ATOM 2159 C CA . ALA A 1 287 ? 32.622 7.874 -35.389 1.00 89.62 287 ALA A CA 1
ATOM 2160 C C . ALA A 1 287 ? 31.202 8.330 -35.757 1.00 89.62 287 ALA A C 1
ATOM 2162 O O . ALA A 1 287 ? 30.389 8.575 -34.866 1.00 89.62 287 ALA A O 1
ATOM 2163 N N . ILE A 1 288 ? 30.892 8.411 -37.057 1.00 91.38 288 ILE A N 1
ATOM 2164 C CA . ILE A 1 288 ? 29.610 8.930 -37.558 1.00 91.38 288 ILE A CA 1
ATOM 2165 C C . ILE A 1 288 ? 28.484 7.902 -37.417 1.00 91.38 288 ILE A C 1
ATOM 2167 O O . ILE A 1 288 ? 27.359 8.277 -37.097 1.00 91.38 288 ILE A O 1
ATOM 2171 N N . VAL A 1 289 ? 28.763 6.618 -37.652 1.00 91.31 289 VAL A N 1
ATOM 2172 C CA . VAL A 1 289 ? 27.729 5.568 -37.690 1.00 91.31 289 VAL A CA 1
ATOM 2173 C C . VAL A 1 289 ? 27.559 4.881 -36.334 1.00 91.31 289 VAL A C 1
ATOM 2175 O O . VAL A 1 289 ? 26.446 4.506 -35.977 1.00 91.31 289 VAL A O 1
ATOM 2178 N N . GLY A 1 290 ? 28.642 4.726 -35.569 1.00 90.75 290 GLY A N 1
ATOM 2179 C CA . GLY A 1 290 ? 28.633 4.049 -34.271 1.00 90.75 290 GLY A CA 1
ATOM 2180 C C . GLY A 1 290 ? 28.629 5.020 -33.097 1.00 90.75 290 GLY A C 1
ATOM 2181 O O . GLY A 1 290 ? 27.630 5.158 -32.394 1.00 90.75 290 GLY A O 1
ATOM 2182 N N . ILE A 1 291 ? 29.756 5.709 -32.901 1.00 89.62 291 ILE A N 1
ATOM 2183 C CA . ILE A 1 291 ? 30.082 6.418 -31.653 1.00 89.62 291 ILE A CA 1
ATOM 2184 C C . ILE A 1 291 ? 29.120 7.579 -31.380 1.00 89.62 291 ILE A C 1
ATOM 2186 O O . ILE A 1 291 ? 28.481 7.618 -30.327 1.00 89.62 291 ILE A O 1
ATOM 2190 N N . ALA A 1 292 ? 28.988 8.527 -32.312 1.00 90.75 292 ALA A N 1
ATOM 2191 C CA . ALA A 1 292 ? 28.172 9.719 -32.087 1.00 90.75 292 ALA A CA 1
ATOM 2192 C C . ALA A 1 292 ? 26.668 9.397 -31.927 1.00 90.75 292 ALA A C 1
ATOM 2194 O O . ALA A 1 292 ? 26.063 9.877 -30.960 1.00 90.75 292 ALA A O 1
ATOM 2195 N N . PRO A 1 293 ? 26.050 8.545 -32.772 1.00 92.81 293 PRO A N 1
ATOM 2196 C CA . PRO A 1 293 ? 24.660 8.131 -32.583 1.00 92.81 293 PRO A CA 1
ATOM 2197 C C . PRO A 1 293 ? 24.430 7.345 -31.286 1.00 92.81 293 PRO A C 1
ATOM 2199 O O . PRO A 1 293 ? 23.424 7.572 -30.611 1.00 92.81 293 PRO A O 1
ATOM 2202 N N . ALA A 1 294 ? 25.358 6.463 -30.895 1.00 91.62 294 ALA A N 1
ATOM 2203 C CA . ALA A 1 294 ? 25.253 5.700 -29.652 1.00 91.62 294 ALA A CA 1
ATOM 2204 C C . ALA A 1 294 ? 25.279 6.608 -28.414 1.00 91.62 294 ALA A C 1
ATOM 2206 O O . ALA A 1 294 ? 24.445 6.451 -27.520 1.00 91.62 294 ALA A O 1
ATOM 2207 N N . ILE A 1 295 ? 26.173 7.604 -28.375 1.00 91.12 295 ILE A N 1
ATOM 2208 C CA . ILE A 1 295 ? 26.222 8.592 -27.286 1.00 91.12 295 ILE A CA 1
ATOM 2209 C C . ILE A 1 295 ? 24.924 9.408 -27.242 1.00 91.12 295 ILE A C 1
ATOM 2211 O O . ILE A 1 295 ? 24.324 9.549 -26.174 1.00 91.12 295 ILE A O 1
ATOM 2215 N N . PHE A 1 296 ? 24.450 9.906 -28.389 1.00 94.69 296 PHE A N 1
ATOM 2216 C CA . PHE A 1 296 ? 23.212 10.687 -28.459 1.00 94.69 296 PHE A CA 1
ATOM 2217 C C . PHE A 1 296 ? 22.000 9.896 -27.946 1.00 94.69 296 PHE A C 1
ATOM 2219 O O . PHE A 1 296 ? 21.233 10.389 -27.114 1.00 94.69 296 PHE A O 1
ATOM 2226 N N . LEU A 1 297 ? 21.843 8.646 -28.389 1.00 91.88 297 LEU A N 1
ATOM 2227 C CA . LEU A 1 297 ? 20.761 7.775 -27.934 1.00 91.88 297 LEU A CA 1
ATOM 2228 C C . LEU A 1 297 ? 20.922 7.362 -26.465 1.00 91.88 297 LEU A C 1
ATOM 2230 O O . LEU A 1 297 ? 19.921 7.268 -25.756 1.00 91.88 297 LEU A O 1
ATOM 2234 N N . GLY A 1 298 ? 22.153 7.201 -25.972 1.00 85.62 298 GLY A N 1
ATOM 2235 C CA . GLY A 1 298 ? 22.430 6.979 -24.552 1.00 85.62 298 GLY A CA 1
ATOM 2236 C C . GLY A 1 298 ? 21.961 8.145 -23.674 1.00 85.62 298 GLY A C 1
ATOM 2237 O O . GLY A 1 298 ? 21.291 7.932 -22.660 1.00 85.62 298 GLY A O 1
ATOM 2238 N N . ILE A 1 299 ? 22.206 9.388 -24.103 1.00 88.50 299 ILE A N 1
ATOM 2239 C CA . ILE A 1 299 ? 21.713 10.597 -23.420 1.00 88.50 299 ILE A CA 1
ATOM 2240 C C . ILE A 1 299 ? 20.177 10.646 -23.436 1.00 88.50 299 ILE A C 1
ATOM 2242 O O . ILE A 1 299 ? 19.553 10.930 -22.407 1.00 88.50 299 ILE A O 1
ATOM 2246 N N . GLN A 1 300 ? 19.546 10.322 -24.570 1.00 88.75 300 GLN A N 1
ATOM 2247 C CA . GLN A 1 300 ? 18.083 10.244 -24.672 1.00 88.75 300 GLN A CA 1
ATOM 2248 C C . GLN A 1 300 ? 17.500 9.169 -23.743 1.00 88.75 300 GLN A C 1
ATOM 2250 O O . GLN A 1 300 ? 16.503 9.424 -23.064 1.00 88.75 300 GLN A O 1
ATOM 2255 N N . ALA A 1 301 ? 18.136 7.998 -23.645 1.00 82.31 301 ALA A N 1
ATOM 2256 C CA . ALA A 1 301 ? 17.717 6.922 -22.749 1.00 82.31 301 ALA A CA 1
ATOM 2257 C C . ALA A 1 301 ? 17.699 7.374 -21.278 1.00 82.31 301 ALA A C 1
ATOM 2259 O O . ALA A 1 301 ? 16.719 7.121 -20.569 1.00 82.31 301 ALA A O 1
ATOM 2260 N N . ILE A 1 302 ? 18.733 8.107 -20.844 1.00 82.62 302 ILE A N 1
ATOM 2261 C CA . ILE A 1 302 ? 18.849 8.665 -19.486 1.00 82.62 302 ILE A CA 1
ATOM 2262 C C . ILE A 1 302 ? 17.810 9.769 -19.251 1.00 82.62 302 ILE A C 1
ATOM 2264 O O . ILE A 1 302 ? 17.148 9.784 -18.212 1.00 82.62 302 ILE A O 1
ATOM 2268 N N . SER A 1 303 ? 17.622 10.679 -20.210 1.00 82.31 303 SER A N 1
ATOM 2269 C CA . SER A 1 303 ? 16.621 11.752 -20.113 1.00 82.31 303 SER A CA 1
ATOM 2270 C C . SER A 1 303 ? 15.203 11.189 -19.948 1.00 82.31 303 SER A C 1
ATOM 2272 O O . SER A 1 303 ? 14.468 11.578 -19.037 1.00 82.31 303 SER A O 1
ATOM 2274 N N . ARG A 1 304 ? 14.842 10.182 -20.756 1.00 81.31 304 ARG A N 1
ATOM 2275 C CA . ARG A 1 304 ? 13.547 9.491 -20.657 1.00 81.31 304 ARG A CA 1
ATOM 2276 C C . ARG A 1 304 ? 13.410 8.668 -19.377 1.00 81.31 304 ARG A C 1
ATOM 2278 O O . ARG A 1 304 ? 12.322 8.634 -18.808 1.00 81.31 304 ARG A O 1
ATOM 2285 N N . ALA A 1 305 ? 14.493 8.075 -18.872 1.00 74.81 305 ALA A N 1
ATOM 2286 C CA . ALA A 1 305 ? 14.488 7.406 -17.571 1.00 74.81 305 ALA A CA 1
ATOM 2287 C C . ALA A 1 305 ? 14.226 8.387 -16.420 1.00 74.81 305 ALA A C 1
ATOM 2289 O O . ALA A 1 305 ? 13.464 8.068 -15.512 1.00 74.81 305 ALA A O 1
ATOM 2290 N N . ARG A 1 306 ? 14.803 9.597 -16.465 1.00 77.56 306 ARG A N 1
ATOM 2291 C CA . ARG A 1 306 ? 14.541 10.657 -15.475 1.00 77.56 306 ARG A CA 1
ATOM 2292 C C . ARG A 1 306 ? 13.096 11.146 -15.534 1.00 77.56 306 ARG A C 1
ATOM 2294 O O . ARG A 1 306 ? 12.472 11.306 -14.489 1.00 77.56 306 ARG A O 1
ATOM 2301 N N . GLN A 1 307 ? 12.546 11.322 -16.738 1.00 76.06 307 GLN A N 1
ATOM 2302 C CA . GLN A 1 307 ? 11.122 11.627 -16.917 1.00 76.06 307 GLN A CA 1
ATOM 2303 C C . GLN A 1 307 ? 10.241 10.513 -16.338 1.00 76.06 307 GLN A C 1
ATOM 2305 O O . GLN A 1 307 ? 9.329 10.791 -15.568 1.00 76.06 307 GLN A O 1
ATOM 2310 N N . ALA A 1 308 ? 10.555 9.245 -16.622 1.00 70.06 308 ALA A N 1
ATOM 2311 C CA . ALA A 1 308 ? 9.870 8.111 -16.011 1.00 70.06 308 ALA A CA 1
ATOM 2312 C C . ALA A 1 308 ? 10.010 8.119 -14.479 1.00 70.06 308 ALA A C 1
ATOM 2314 O O . ALA A 1 308 ? 9.031 7.884 -13.784 1.00 70.06 308 ALA A O 1
ATOM 2315 N N . ALA A 1 309 ? 11.187 8.438 -13.932 1.00 64.81 309 ALA A N 1
ATOM 2316 C CA . ALA A 1 309 ? 11.422 8.506 -12.489 1.00 64.81 309 ALA A CA 1
ATOM 2317 C C . ALA A 1 309 ? 10.583 9.586 -11.799 1.00 64.81 309 ALA A C 1
ATOM 2319 O O . ALA A 1 309 ? 10.068 9.348 -10.708 1.00 64.81 309 ALA A O 1
ATOM 2320 N N . TRP A 1 310 ? 10.370 10.726 -12.460 1.00 65.56 310 TRP A N 1
ATOM 2321 C CA . TRP A 1 310 ? 9.434 11.745 -11.991 1.00 65.56 310 TRP A CA 1
ATOM 2322 C C . TRP A 1 310 ? 8.012 11.182 -11.861 1.00 65.56 310 TRP A C 1
ATOM 2324 O O . TRP A 1 310 ? 7.403 11.311 -10.800 1.00 65.56 310 TRP A O 1
ATOM 2334 N N . TYR A 1 311 ? 7.529 10.455 -12.876 1.00 64.00 311 TYR A N 1
ATOM 2335 C CA . TYR A 1 311 ? 6.242 9.757 -12.788 1.00 64.00 311 TYR A CA 1
ATOM 2336 C C . TYR A 1 311 ? 6.241 8.643 -11.732 1.00 64.00 311 TYR A C 1
ATOM 2338 O O . TYR A 1 311 ? 5.223 8.406 -11.102 1.00 64.00 311 TYR A O 1
ATOM 2346 N N . MET A 1 312 ? 7.365 7.968 -11.486 1.00 58.75 312 MET A N 1
ATOM 2347 C CA . MET A 1 312 ? 7.458 6.878 -10.502 1.00 58.75 312 MET A CA 1
ATOM 2348 C C . MET A 1 312 ? 7.474 7.358 -9.045 1.00 58.75 312 MET A C 1
ATOM 2350 O O . MET A 1 312 ? 7.120 6.583 -8.152 1.00 58.75 312 MET A O 1
ATOM 2354 N N . ASN A 1 313 ? 7.823 8.625 -8.802 1.00 55.28 313 ASN A N 1
ATOM 2355 C CA . ASN A 1 313 ? 7.617 9.275 -7.504 1.00 55.28 313 ASN A CA 1
ATOM 2356 C C . ASN A 1 313 ? 6.124 9.470 -7.200 1.00 55.28 313 ASN A C 1
ATOM 2358 O O . ASN A 1 313 ? 5.724 9.479 -6.034 1.00 55.28 313 ASN A O 1
ATOM 2362 N N . LEU A 1 314 ? 5.279 9.517 -8.233 1.00 53.62 314 LEU A N 1
ATOM 2363 C CA . LEU A 1 314 ? 3.842 9.322 -8.100 1.00 53.62 314 LEU A CA 1
ATOM 2364 C C . LEU A 1 314 ? 3.619 7.807 -8.007 1.00 53.62 314 LEU A C 1
ATOM 2366 O O . LEU A 1 314 ? 3.436 7.125 -9.011 1.00 53.62 314 LEU A O 1
ATOM 2370 N N . ARG A 1 315 ? 3.687 7.258 -6.783 1.00 48.31 315 ARG A N 1
ATOM 2371 C CA . ARG A 1 315 ? 3.612 5.805 -6.491 1.00 48.31 315 ARG A CA 1
ATOM 2372 C C . ARG A 1 315 ? 2.507 5.049 -7.243 1.00 48.31 315 ARG A C 1
ATOM 2374 O O . ARG A 1 315 ? 2.625 3.837 -7.389 1.00 48.31 315 ARG A O 1
ATOM 2381 N N . ALA A 1 316 ? 1.475 5.759 -7.684 1.00 55.34 316 ALA A N 1
ATOM 2382 C CA . ALA A 1 316 ? 0.301 5.265 -8.371 1.00 55.34 316 ALA A CA 1
ATOM 2383 C C . ALA A 1 316 ? 0.229 5.687 -9.849 1.00 55.34 316 ALA A C 1
ATOM 2385 O O . ALA A 1 316 ? -0.842 6.104 -10.262 1.00 55.34 316 ALA A O 1
ATOM 2386 N N . ALA A 1 317 ? 1.342 5.722 -10.591 1.00 55.78 317 ALA A N 1
ATOM 2387 C CA . ALA A 1 317 ? 1.330 5.972 -12.042 1.00 55.78 317 ALA A CA 1
ATOM 2388 C C . ALA A 1 317 ? 2.050 4.888 -12.871 1.00 55.78 317 ALA A C 1
ATOM 2390 O O . ALA A 1 317 ? 1.999 4.918 -14.103 1.00 55.78 317 ALA A O 1
ATOM 2391 N N . VAL A 1 318 ? 2.788 3.966 -12.229 1.00 55.56 318 VAL A N 1
ATOM 2392 C CA . VAL A 1 318 ? 3.665 3.007 -12.924 1.00 55.56 318 VAL A CA 1
ATOM 2393 C C . VAL A 1 318 ? 3.718 1.656 -12.211 1.00 55.56 318 VAL A C 1
ATOM 2395 O O . VAL A 1 318 ? 4.187 1.560 -11.074 1.00 55.56 318 VAL A O 1
ATOM 2398 N N . ASP A 1 319 ? 3.333 0.604 -12.936 1.00 66.62 319 ASP A N 1
ATOM 2399 C CA . ASP A 1 319 ? 3.454 -0.799 -12.524 1.00 66.62 319 ASP A CA 1
ATOM 2400 C C . ASP A 1 319 ? 4.924 -1.211 -12.292 1.00 66.62 319 ASP A C 1
ATOM 2402 O O . ASP A 1 319 ? 5.855 -0.626 -12.853 1.00 66.62 319 ASP A O 1
ATOM 2406 N N . ALA A 1 320 ? 5.167 -2.272 -11.511 1.00 63.59 320 ALA A N 1
ATOM 2407 C CA . ALA A 1 320 ? 6.519 -2.750 -11.179 1.00 63.59 320 ALA A CA 1
ATOM 2408 C C . ALA A 1 320 ? 7.422 -2.977 -12.417 1.00 63.59 320 ALA A C 1
ATOM 2410 O O . ALA A 1 320 ? 8.620 -2.695 -12.373 1.00 63.59 320 ALA A O 1
ATOM 2411 N N . GLY A 1 321 ? 6.843 -3.398 -13.548 1.00 71.19 321 GLY A N 1
ATOM 2412 C CA . GLY A 1 321 ? 7.560 -3.566 -14.817 1.00 71.19 321 GLY A CA 1
ATOM 2413 C C . GLY A 1 321 ? 7.994 -2.259 -15.499 1.00 71.19 321 GLY A C 1
ATOM 2414 O O . GLY A 1 321 ? 8.918 -2.270 -16.305 1.00 71.19 321 GLY A O 1
ATOM 2415 N N . GLY A 1 322 ? 7.374 -1.116 -15.197 1.00 72.25 322 GLY A N 1
ATOM 2416 C CA . GLY A 1 322 ? 7.824 0.184 -15.709 1.00 72.25 322 GLY A CA 1
ATOM 2417 C C . GLY A 1 322 ? 9.075 0.695 -14.989 1.00 72.25 322 GLY A C 1
ATOM 2418 O O . GLY A 1 322 ? 9.970 1.247 -15.631 1.00 72.25 322 GLY A O 1
ATOM 2419 N N . ARG A 1 323 ? 9.193 0.413 -13.681 1.00 70.56 323 ARG A N 1
ATOM 2420 C CA . ARG A 1 323 ? 10.391 0.721 -12.876 1.00 70.56 323 ARG A CA 1
ATOM 2421 C C . ARG A 1 323 ? 11.627 0.002 -13.378 1.00 70.56 323 ARG A C 1
ATOM 2423 O O . ARG A 1 323 ? 12.670 0.627 -13.554 1.00 70.56 323 ARG A O 1
ATOM 2430 N N . THR A 1 324 ? 11.499 -1.289 -13.666 1.00 80.69 324 THR A N 1
ATOM 2431 C CA . THR A 1 324 ? 12.614 -2.080 -14.192 1.00 80.69 324 THR A CA 1
ATOM 2432 C C . THR A 1 324 ? 13.038 -1.596 -15.577 1.00 80.69 324 THR A C 1
ATOM 2434 O O . THR A 1 324 ? 14.230 -1.428 -15.813 1.00 80.69 324 THR A O 1
ATOM 2437 N N . ARG A 1 325 ? 12.091 -1.282 -16.472 1.00 80.81 325 ARG A N 1
ATOM 2438 C CA . ARG A 1 325 ? 12.392 -0.765 -17.822 1.00 80.81 325 ARG A CA 1
ATOM 2439 C C . ARG A 1 325 ? 13.123 0.576 -17.797 1.00 80.81 325 ARG A C 1
ATOM 2441 O O . ARG A 1 325 ? 14.106 0.729 -18.513 1.00 80.81 325 ARG A O 1
ATOM 2448 N N . ALA A 1 326 ? 12.677 1.523 -16.972 1.00 76.81 326 ALA A N 1
ATOM 2449 C CA . ALA A 1 326 ? 13.342 2.819 -16.832 1.00 76.81 326 ALA A CA 1
ATOM 2450 C C . ALA A 1 326 ? 14.733 2.689 -16.182 1.00 76.81 326 ALA A C 1
ATOM 2452 O O . ALA A 1 326 ? 15.683 3.330 -16.631 1.00 76.81 326 ALA A O 1
ATOM 2453 N N . GLY A 1 327 ? 14.874 1.823 -15.170 1.00 80.75 327 GLY A N 1
ATOM 2454 C CA . GLY A 1 327 ? 16.168 1.524 -14.549 1.00 80.75 327 GLY A CA 1
ATOM 2455 C C . GLY A 1 327 ? 17.160 0.898 -15.533 1.00 80.75 327 GLY A C 1
ATOM 2456 O O . GLY A 1 327 ? 18.276 1.393 -15.683 1.00 80.75 327 GLY A O 1
ATOM 2457 N N . LEU A 1 328 ? 16.732 -0.136 -16.264 1.00 84.56 328 LEU A N 1
ATOM 2458 C CA . LEU A 1 328 ? 17.535 -0.790 -17.302 1.00 84.56 328 LEU A CA 1
ATOM 2459 C C . LEU A 1 328 ? 17.886 0.171 -18.440 1.00 84.56 328 LEU A C 1
ATOM 2461 O O . LEU A 1 328 ? 19.040 0.225 -18.846 1.00 84.56 328 LEU A O 1
ATOM 2465 N N . GLY A 1 329 ? 16.930 0.968 -18.923 1.00 82.31 329 GLY A N 1
ATOM 2466 C CA . GLY A 1 329 ? 17.179 1.970 -19.960 1.00 82.31 329 GLY A CA 1
ATOM 2467 C C . GLY A 1 329 ? 18.236 2.998 -19.545 1.00 82.31 329 GLY A C 1
ATOM 2468 O O . GLY A 1 329 ? 19.141 3.294 -20.323 1.00 82.31 329 GLY A O 1
ATOM 2469 N N . SER A 1 330 ? 18.193 3.476 -18.295 1.00 83.50 330 SER A N 1
ATOM 2470 C CA . SER A 1 330 ? 19.228 4.371 -17.762 1.00 83.50 330 SER A CA 1
ATOM 2471 C C . SER A 1 330 ? 20.595 3.695 -17.650 1.00 83.50 330 SER A C 1
ATOM 2473 O O . SER A 1 330 ? 21.603 4.327 -17.962 1.00 83.50 330 SER A O 1
ATOM 2475 N N . ALA A 1 331 ? 20.646 2.442 -17.188 1.00 89.31 331 ALA A N 1
ATOM 2476 C CA . ALA A 1 331 ? 21.893 1.693 -17.058 1.00 89.31 331 ALA A CA 1
ATOM 2477 C C . ALA A 1 331 ? 22.538 1.436 -18.429 1.00 89.31 331 ALA A C 1
ATOM 2479 O O . ALA A 1 331 ? 23.727 1.688 -18.608 1.00 89.31 331 ALA A O 1
ATOM 2480 N N . LEU A 1 332 ? 21.739 1.018 -19.417 1.00 89.88 332 LEU A N 1
ATOM 2481 C CA . LEU A 1 332 ? 22.178 0.820 -20.800 1.00 89.88 332 LEU A CA 1
ATOM 2482 C C . LEU A 1 332 ? 22.650 2.131 -21.442 1.00 89.88 332 LEU A C 1
ATOM 2484 O O . LEU A 1 332 ? 23.645 2.130 -22.161 1.00 89.88 332 LEU A O 1
ATOM 2488 N N . GLY A 1 333 ? 21.985 3.253 -21.151 1.00 85.75 333 GLY A N 1
ATOM 2489 C CA . GLY A 1 333 ? 22.415 4.572 -21.616 1.00 85.75 333 GLY A CA 1
ATOM 2490 C C . GLY A 1 333 ? 23.804 4.960 -21.102 1.00 85.75 333 GLY A C 1
ATOM 2491 O O . GLY A 1 333 ? 24.653 5.374 -21.890 1.00 85.75 333 GLY A O 1
ATOM 2492 N N . TRP A 1 334 ? 24.073 4.766 -19.805 1.00 91.38 334 TRP A N 1
ATOM 2493 C CA . TRP A 1 334 ? 25.407 4.994 -19.233 1.00 91.38 334 TRP A CA 1
ATOM 2494 C C . TRP A 1 334 ? 26.455 4.037 -19.791 1.00 91.38 334 TRP A C 1
ATOM 2496 O O . TRP A 1 334 ? 27.548 4.475 -20.144 1.00 91.38 334 TRP A O 1
ATOM 2506 N N . LEU A 1 335 ? 26.115 2.752 -19.919 1.00 92.62 335 LEU A N 1
ATOM 2507 C CA . LEU A 1 335 ? 26.997 1.753 -20.516 1.00 92.62 335 LEU A CA 1
ATOM 2508 C C . LEU A 1 335 ? 27.397 2.158 -21.936 1.00 92.62 335 LEU A C 1
ATOM 2510 O O . LEU A 1 335 ? 28.581 2.128 -22.263 1.00 92.62 335 LEU A O 1
ATOM 2514 N N . ALA A 1 336 ? 26.437 2.587 -22.760 1.00 90.00 336 ALA A N 1
ATOM 2515 C CA . ALA A 1 336 ? 26.714 3.048 -24.113 1.00 90.00 336 ALA A CA 1
ATOM 2516 C C . ALA A 1 336 ? 27.642 4.272 -24.120 1.00 90.00 336 ALA A C 1
ATOM 2518 O O . ALA A 1 336 ? 28.601 4.297 -24.885 1.00 90.00 336 ALA A O 1
ATOM 2519 N N . ILE A 1 337 ? 27.420 5.261 -23.250 1.00 90.00 337 ILE A N 1
ATOM 2520 C CA . ILE A 1 337 ? 28.292 6.443 -23.166 1.00 90.00 337 ILE A CA 1
ATOM 2521 C C . ILE A 1 337 ? 29.721 6.039 -22.780 1.00 90.00 337 ILE A C 1
ATOM 2523 O O . ILE A 1 337 ? 30.664 6.406 -23.478 1.00 90.00 337 ILE A O 1
ATOM 2527 N N . TYR A 1 338 ? 29.897 5.251 -21.716 1.00 94.31 338 TYR A N 1
ATOM 2528 C CA . TYR A 1 338 ? 31.230 4.859 -21.254 1.00 94.31 338 TYR A CA 1
ATOM 2529 C C . TYR A 1 338 ? 31.965 3.958 -22.251 1.00 94.31 338 TYR A C 1
ATOM 2531 O O . TYR A 1 338 ? 33.153 4.167 -22.489 1.00 94.31 338 TYR A O 1
ATOM 2539 N N . ALA A 1 339 ? 31.264 3.018 -22.891 1.00 91.75 339 ALA A N 1
ATOM 2540 C CA . ALA A 1 339 ? 31.845 2.183 -23.941 1.00 91.75 339 ALA A CA 1
ATOM 2541 C C . ALA A 1 339 ? 32.356 3.026 -25.122 1.00 91.75 339 ALA A C 1
ATOM 2543 O O . ALA A 1 339 ? 33.441 2.782 -25.640 1.00 91.75 339 ALA A O 1
ATOM 2544 N N . ASN A 1 340 ? 31.615 4.063 -25.522 1.00 90.31 340 ASN A N 1
ATOM 2545 C CA . ASN A 1 340 ? 32.024 4.938 -26.621 1.00 90.31 340 ASN A CA 1
ATOM 2546 C C . ASN A 1 340 ? 33.125 5.934 -26.236 1.00 90.31 340 ASN A C 1
ATOM 2548 O O . ASN A 1 340 ? 33.960 6.259 -27.075 1.00 90.31 340 ASN A O 1
ATOM 2552 N N . ILE A 1 341 ? 33.2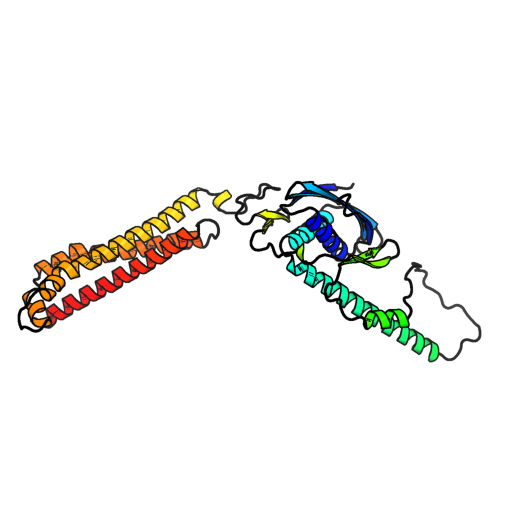01 6.361 -24.972 1.00 92.12 341 ILE A N 1
ATOM 2553 C CA . ILE A 1 341 ? 34.370 7.099 -24.467 1.00 92.12 341 ILE A CA 1
ATOM 2554 C C . ILE A 1 341 ? 35.626 6.221 -24.548 1.00 92.12 341 ILE A C 1
ATOM 2556 O O . ILE A 1 341 ? 36.670 6.695 -24.990 1.00 92.12 341 ILE A O 1
ATOM 2560 N N . ALA A 1 342 ? 35.525 4.935 -24.195 1.00 91.62 342 ALA A N 1
ATOM 2561 C CA . ALA A 1 342 ? 36.638 3.998 -24.334 1.00 91.62 342 ALA A CA 1
ATOM 2562 C C . ALA A 1 342 ? 37.077 3.834 -25.802 1.00 91.62 342 ALA A C 1
ATOM 2564 O O . ALA A 1 342 ? 38.276 3.832 -26.077 1.00 91.62 342 ALA A O 1
ATOM 2565 N N . TRP A 1 343 ? 36.131 3.789 -26.751 1.00 90.94 343 TRP A N 1
ATOM 2566 C CA . TRP A 1 343 ? 36.449 3.785 -28.185 1.00 90.94 343 TRP A CA 1
ATOM 2567 C C . TRP A 1 343 ? 37.215 5.030 -28.630 1.00 90.94 343 TRP A C 1
ATOM 2569 O O . TRP A 1 343 ? 38.203 4.911 -29.351 1.00 90.94 343 TRP A O 1
ATOM 2579 N N . ILE A 1 344 ? 36.799 6.214 -28.178 1.00 89.88 344 ILE A N 1
ATOM 2580 C CA . ILE A 1 344 ? 37.492 7.470 -28.495 1.00 89.88 344 ILE A CA 1
ATOM 2581 C C . ILE A 1 344 ? 38.925 7.441 -27.954 1.00 89.88 344 ILE A C 1
ATOM 2583 O O . ILE A 1 344 ? 39.854 7.787 -28.680 1.00 89.88 344 ILE A O 1
ATOM 2587 N N . LEU A 1 345 ? 39.121 6.991 -26.711 1.00 89.50 345 LEU A N 1
ATOM 2588 C CA . LEU A 1 345 ? 40.456 6.873 -26.118 1.00 89.50 345 LEU A CA 1
ATOM 2589 C C . LEU A 1 345 ? 41.346 5.900 -26.897 1.00 89.50 345 LEU A C 1
ATOM 2591 O O . LEU A 1 345 ? 42.508 6.212 -27.140 1.00 89.50 345 LEU A O 1
ATOM 2595 N N . LEU A 1 346 ? 40.802 4.760 -27.333 1.00 84.81 346 LEU A N 1
ATOM 2596 C CA . LEU A 1 346 ? 41.533 3.791 -28.148 1.00 84.81 346 LEU A CA 1
ATOM 2597 C C . LEU A 1 346 ? 41.961 4.393 -29.493 1.00 84.81 346 LEU A C 1
ATOM 2599 O O . LEU A 1 346 ? 43.122 4.262 -29.863 1.00 84.81 346 LEU A O 1
ATOM 2603 N N . ILE A 1 347 ? 41.067 5.115 -30.178 1.00 85.25 347 ILE A N 1
ATOM 2604 C CA . ILE A 1 347 ? 41.385 5.806 -31.439 1.00 85.25 347 ILE A CA 1
ATOM 2605 C C . ILE A 1 347 ? 42.512 6.828 -31.230 1.00 85.25 347 ILE A C 1
ATOM 2607 O O . ILE A 1 347 ? 43.470 6.857 -32.003 1.00 85.25 347 ILE A O 1
ATOM 2611 N N . VAL A 1 348 ? 42.431 7.641 -30.171 1.00 84.50 348 VAL A N 1
ATOM 2612 C CA . VAL A 1 348 ? 43.463 8.642 -29.853 1.00 84.50 348 VAL A CA 1
ATOM 2613 C C . VAL A 1 348 ? 44.806 7.975 -29.565 1.00 84.50 348 VAL A C 1
ATOM 2615 O O . VAL A 1 348 ? 45.817 8.410 -30.105 1.00 84.50 348 VAL A O 1
ATOM 2618 N N . LEU A 1 349 ? 44.828 6.901 -28.771 1.00 80.75 349 LEU A N 1
ATOM 2619 C CA . LEU A 1 349 ? 46.056 6.160 -28.480 1.00 80.75 349 LEU A CA 1
ATOM 2620 C C . LEU A 1 349 ? 46.688 5.606 -29.759 1.00 80.75 349 LEU A C 1
ATOM 2622 O O . LEU A 1 349 ? 47.870 5.837 -29.983 1.00 80.75 349 LEU A O 1
ATOM 2626 N N . THR A 1 350 ? 45.900 4.969 -30.633 1.00 74.06 350 THR A N 1
ATOM 2627 C CA . THR A 1 350 ? 46.410 4.433 -31.906 1.00 74.06 350 THR A CA 1
ATOM 2628 C C . THR A 1 350 ? 46.956 5.516 -32.836 1.00 74.06 350 THR A C 1
ATOM 2630 O O . THR A 1 350 ? 47.963 5.297 -33.501 1.00 74.06 350 THR A O 1
ATOM 2633 N N . ALA A 1 351 ? 46.342 6.703 -32.848 1.00 72.00 351 ALA A N 1
ATOM 2634 C CA . ALA A 1 351 ? 46.805 7.830 -33.653 1.00 72.00 351 ALA A CA 1
ATOM 2635 C C . ALA A 1 351 ? 48.106 8.456 -33.119 1.00 72.00 351 ALA A C 1
ATOM 2637 O O . ALA A 1 351 ? 48.861 9.034 -33.893 1.00 72.00 351 ALA A O 1
ATOM 2638 N N . VAL A 1 352 ? 48.365 8.357 -31.810 1.00 71.19 352 VAL A N 1
ATOM 2639 C CA . VAL A 1 352 ? 49.580 8.887 -31.170 1.00 71.19 352 VAL A CA 1
ATOM 2640 C C . VAL A 1 352 ? 50.745 7.898 -31.251 1.00 71.19 352 VAL A C 1
ATOM 2642 O O . VAL A 1 352 ? 51.887 8.330 -31.353 1.00 71.19 352 VAL A O 1
ATOM 2645 N N . THR A 1 353 ? 50.488 6.587 -31.200 1.00 64.94 353 THR A N 1
ATOM 2646 C CA . THR A 1 353 ? 51.544 5.557 -31.222 1.00 64.94 353 THR A CA 1
ATOM 2647 C C . THR A 1 353 ? 51.925 5.076 -32.621 1.00 64.94 353 THR A C 1
ATOM 2649 O O . THR A 1 353 ? 52.987 4.488 -32.773 1.00 64.94 353 THR A O 1
ATOM 2652 N N . GLY A 1 354 ? 51.060 5.270 -33.622 1.00 54.91 354 GLY A N 1
ATOM 2653 C CA . GLY A 1 354 ? 51.303 4.880 -35.018 1.00 54.91 354 GLY A CA 1
ATOM 2654 C C . GLY A 1 354 ? 51.898 5.983 -35.904 1.00 54.91 354 GLY A C 1
ATOM 2655 O O . GLY A 1 354 ? 51.851 5.847 -37.125 1.00 54.91 354 GLY A O 1
ATOM 2656 N N . GLY A 1 355 ? 52.377 7.083 -35.308 1.00 44.44 355 GLY A N 1
ATOM 2657 C CA . GLY A 1 355 ? 53.008 8.221 -35.991 1.00 44.44 355 GLY A CA 1
ATOM 2658 C C . GLY A 1 355 ? 54.519 8.263 -35.823 1.00 44.44 355 GLY A C 1
ATOM 2659 O O . GLY A 1 355 ? 54.999 7.838 -34.747 1.00 44.44 355 GLY A O 1
#

Solvent-accessible surface area (backbone atoms only — not comparable to full-atom values): 18894 Å² total; per-residue (Å²): 121,73,45,79,47,79,44,70,38,91,39,45,41,68,53,52,56,54,26,44,51,54,27,37,37,76,64,61,24,32,40,73,44,76,40,82,90,77,27,40,37,33,30,35,38,60,41,95,85,74,80,46,80,39,63,35,39,39,38,45,47,71,44,99,67,23,20,34,40,37,37,38,22,59,44,71,68,61,45,52,53,43,45,41,43,25,33,47,36,63,24,34,12,64,55,50,56,56,49,19,48,48,53,52,53,51,50,25,53,50,23,43,52,51,27,53,51,50,53,49,52,52,50,50,62,71,69,55,89,82,89,75,88,81,81,92,74,88,74,82,88,75,81,76,93,70,74,78,76,68,47,58,64,57,19,49,51,53,44,67,55,75,82,59,99,76,52,28,48,67,34,30,38,84,81,73,45,80,42,75,47,81,66,70,68,83,74,39,54,70,31,58,91,51,33,42,68,39,90,87,77,36,46,52,41,61,59,87,49,44,48,38,93,85,76,65,48,64,70,30,62,44,60,78,42,63,67,52,37,58,52,26,49,50,26,8,52,48,3,31,53,30,5,54,53,8,41,58,27,50,45,42,38,44,62,72,62,45,49,64,52,72,70,52,86,66,93,64,56,72,67,57,49,39,43,74,65,62,41,75,66,58,53,51,49,27,41,65,68,6,38,52,50,9,38,54,29,6,52,50,2,34,54,27,16,53,56,19,48,59,38,50,71,42,75,50,34,55,59,77,72,38,56,52,33,15,53,49,4,28,52,33,5,50,49,15,36,55,55,35,53,52,50,52,52,50,54,51,49,45,63,64,71,67,106

Radius of gyration: 37.44 Å; Cα contacts (8 Å, |Δi|>4): 544; chains: 1; bounding box: 84×34×115 Å

Nearest PDB structures (foldseek):
  1x8z-assembly2_C  TM=3.974E-01  e=2.164E+00  Arabidopsis thaliana
  1x8z-assembly1_A-2  TM=4.150E-01  e=3.212E+00  Arabidopsis thaliana
  1x8z-assembly3_A  TM=4.150E-01  e=3.212E+00  Arabidopsis thaliana
  2rld-assembly1_A  TM=2.450E-01  e=1.457E+00  Bacteroides thetaiotaomicron VPI-5482

Foldseek 3Di:
DKDKDKAKFQAFLLLLLQLLLLLCVVLVWAWADDDSVQQKTKTWRADPPRPDTWIKIWGWAGDDGMIMIMITGPDPVSVLSSLLSSLCQQQFLVVQQVVLLVVLVVLLVVLVVLLVVVVVVVVVVVPDPDDDDDDDDDDPDDDDPQPPSCPSVNSVVSNPDDQDPQGADWHQYPSRDTDGDGDDSVSRDNNNVFWDADPPRRHIDGPPDQADPPPRHGPAVCNVDVVLQVLLLCLLQLLLVLLVVLLVLLCLLCVQQPVVLVPDPDPDDSLVSSLVRDDPVSVVCSCPRRQPSSLVSLVSSLVSLVSSVVSVVSVRRDDPVSPVSSVNSNVSSVVSNVSSVVVVVVVVVSVVVSD

Mean predicted aligned error: 16.81 Å